Protein AF-A0A381QU07-F1 (afdb_monomer)

Structure (mmCIF, N/CA/C/O backbone):
data_AF-A0A381QU07-F1
#
_entry.id   AF-A0A381QU07-F1
#
loop_
_atom_site.group_PDB
_atom_site.id
_atom_site.type_symbol
_atom_site.label_atom_id
_atom_site.label_alt_id
_atom_site.label_comp_id
_atom_site.label_asym_id
_atom_site.label_entity_id
_atom_site.label_seq_id
_atom_site.pdbx_PDB_ins_code
_atom_site.Cartn_x
_atom_site.Cartn_y
_atom_site.Cartn_z
_atom_site.occupancy
_atom_site.B_iso_or_equiv
_atom_site.auth_seq_id
_atom_site.auth_comp_id
_atom_site.auth_asym_id
_atom_site.auth_atom_id
_atom_site.pdbx_PDB_model_num
ATOM 1 N N . VAL A 1 1 ? -11.068 6.480 6.991 1.00 93.94 1 VAL A N 1
ATOM 2 C CA . VAL A 1 1 ? -12.373 5.859 7.319 1.00 93.94 1 VAL A CA 1
ATOM 3 C C . VAL A 1 1 ? -12.344 5.309 8.744 1.00 93.94 1 VAL A C 1
ATOM 5 O O . VAL A 1 1 ? -11.252 5.086 9.262 1.00 93.94 1 VAL A O 1
ATOM 8 N N . LEU A 1 2 ? -13.502 5.142 9.392 1.00 96.19 2 LEU A N 1
ATOM 9 C CA . LEU A 1 2 ? -13.629 4.463 10.689 1.00 96.19 2 LEU A CA 1
ATOM 10 C C . LEU A 1 2 ? -14.262 3.088 10.448 1.00 96.19 2 LEU A C 1
ATOM 12 O O . LEU A 1 2 ? -15.312 3.022 9.816 1.00 96.19 2 LEU A O 1
ATOM 16 N N . VAL A 1 3 ? -13.623 2.021 10.922 1.00 96.62 3 VAL A N 1
ATOM 17 C CA . VAL A 1 3 ? -14.099 0.639 10.769 1.00 96.62 3 VAL A CA 1
ATOM 18 C C . VAL A 1 3 ? -14.316 0.041 12.151 1.00 96.62 3 VAL A C 1
ATOM 20 O O . VAL A 1 3 ? -13.380 -0.024 12.942 1.00 96.62 3 VAL A O 1
ATOM 23 N N . GLU A 1 4 ? -15.541 -0.382 12.451 1.00 96.75 4 GLU A N 1
ATOM 24 C CA . GLU A 1 4 ? -15.851 -1.073 13.702 1.00 96.75 4 GLU A CA 1
ATOM 25 C C . GLU A 1 4 ? -15.587 -2.576 13.563 1.00 96.75 4 GLU A C 1
ATOM 27 O O . GLU A 1 4 ? -16.100 -3.224 12.650 1.00 96.75 4 GLU A O 1
ATOM 32 N N . VAL A 1 5 ? -14.814 -3.141 14.490 1.00 96.81 5 VAL A N 1
ATOM 33 C CA . VAL A 1 5 ? -14.619 -4.587 14.620 1.00 96.81 5 VAL A CA 1
ATOM 34 C C . VAL A 1 5 ? -14.894 -4.973 16.066 1.00 96.81 5 VAL A C 1
ATOM 36 O O . VAL A 1 5 ? -14.177 -4.554 16.972 1.00 96.81 5 VAL A O 1
ATOM 39 N N . SER A 1 6 ? -15.951 -5.758 16.284 1.00 95.75 6 SER A N 1
ATOM 40 C CA . SER A 1 6 ? -16.344 -6.260 17.610 1.00 95.75 6 SER A CA 1
ATOM 41 C C . SER A 1 6 ? -16.473 -5.159 18.678 1.00 95.75 6 SER A C 1
ATOM 43 O O . SER A 1 6 ? -15.998 -5.323 19.800 1.00 95.75 6 SER A O 1
ATOM 45 N N . GLY A 1 7 ? -17.090 -4.023 18.331 1.00 95.50 7 GLY A N 1
ATOM 46 C CA . GLY A 1 7 ? -17.284 -2.888 19.240 1.00 95.50 7 GLY A CA 1
ATOM 47 C C . GLY A 1 7 ? -16.098 -1.924 19.357 1.00 95.50 7 GLY A C 1
ATOM 48 O O . GLY A 1 7 ? -16.192 -0.943 20.093 1.00 95.50 7 GLY A O 1
ATOM 49 N N . VAL A 1 8 ? -14.990 -2.155 18.640 1.00 97.75 8 VAL A N 1
ATOM 50 C CA . VAL A 1 8 ? -13.820 -1.259 18.622 1.00 97.75 8 VAL A CA 1
ATOM 51 C C . VAL A 1 8 ? -13.719 -0.538 17.279 1.00 97.75 8 VAL A C 1
ATOM 53 O O . VAL A 1 8 ? -13.646 -1.171 16.229 1.00 97.75 8 VAL A O 1
ATOM 56 N N . GLY A 1 9 ? -13.692 0.798 17.308 1.00 97.25 9 GLY A N 1
ATOM 57 C CA . GLY A 1 9 ? -13.556 1.640 16.117 1.00 97.25 9 GLY A CA 1
ATOM 58 C C . GLY A 1 9 ? -12.097 1.908 15.744 1.00 97.25 9 GLY A C 1
ATOM 59 O O . GLY A 1 9 ? -11.405 2.668 16.418 1.00 97.25 9 GLY A O 1
ATOM 60 N N . TYR A 1 10 ? -11.644 1.346 14.628 1.00 97.50 10 TYR A N 1
ATOM 61 C CA . TYR A 1 10 ? -10.307 1.544 14.078 1.00 97.50 10 TYR A CA 1
ATOM 62 C C . TYR A 1 10 ? -10.298 2.667 13.044 1.00 97.50 10 TYR A C 1
ATOM 64 O O . TYR A 1 10 ? -11.044 2.645 12.062 1.00 97.50 10 TYR A O 1
ATOM 72 N N . ARG A 1 11 ? -9.414 3.651 13.228 1.00 97.31 11 ARG A N 1
ATOM 73 C CA . ARG A 1 11 ? -9.163 4.681 12.216 1.00 97.31 11 ARG A CA 1
ATOM 74 C C . ARG A 1 11 ? -8.177 4.142 11.184 1.00 97.31 11 ARG A C 1
ATOM 76 O O . ARG A 1 11 ? -7.001 3.971 11.488 1.00 97.31 11 ARG A O 1
ATOM 83 N N . VAL A 1 12 ? -8.660 3.925 9.965 1.00 97.56 12 VAL A N 1
ATOM 84 C CA . VAL A 1 12 ? -7.861 3.411 8.846 1.00 97.56 12 VAL A CA 1
ATOM 85 C C . VAL A 1 12 ? -7.723 4.491 7.778 1.00 97.56 12 VAL A C 1
ATOM 87 O O . VAL A 1 12 ? -8.714 5.066 7.314 1.00 97.56 12 VAL A O 1
ATOM 90 N N . VAL A 1 13 ? -6.487 4.798 7.401 1.00 97.25 13 VAL A N 1
ATOM 91 C CA . VAL A 1 13 ? -6.161 5.706 6.301 1.00 97.25 13 VAL A CA 1
ATOM 92 C C . VAL A 1 13 ? -6.232 4.917 5.000 1.00 97.25 13 VAL A C 1
ATOM 94 O O . VAL A 1 13 ? -5.661 3.840 4.892 1.00 97.25 13 VAL A O 1
ATOM 97 N N . VAL A 1 14 ? -6.950 5.440 4.015 1.00 94.88 14 VAL A N 1
ATOM 98 C CA . VAL A 1 14 ? -7.155 4.791 2.714 1.00 94.88 14 VAL A CA 1
ATOM 99 C C . VAL A 1 14 ? -7.000 5.831 1.608 1.00 94.88 14 VAL A C 1
ATOM 101 O O . VAL A 1 14 ? -7.111 7.031 1.877 1.00 94.88 14 VAL A O 1
ATOM 104 N N . THR A 1 15 ? -6.762 5.396 0.371 1.00 91.81 15 THR A N 1
ATOM 105 C CA . THR A 1 15 ? -6.798 6.301 -0.787 1.00 91.81 15 THR A CA 1
ATOM 106 C C . THR A 1 15 ? -8.230 6.808 -1.033 1.00 91.81 15 THR A C 1
ATOM 108 O O . THR A 1 15 ? -9.195 6.144 -0.633 1.00 91.81 15 THR A O 1
ATOM 111 N N . PRO A 1 16 ? -8.412 7.959 -1.710 1.00 88.19 16 PRO A N 1
ATOM 112 C CA . PRO A 1 16 ? -9.743 8.435 -2.095 1.00 88.19 16 PRO A CA 1
ATOM 113 C C . PRO A 1 16 ? -10.530 7.397 -2.908 1.00 88.19 16 PRO A C 1
ATOM 115 O O . PRO A 1 16 ? -11.712 7.178 -2.652 1.00 88.19 16 PRO A O 1
ATOM 118 N N . THR A 1 17 ? -9.859 6.696 -3.825 1.00 88.25 17 THR A N 1
ATOM 119 C CA . THR A 1 17 ? -10.448 5.626 -4.642 1.00 88.25 17 THR A CA 1
ATOM 120 C C . THR A 1 17 ? -10.981 4.483 -3.779 1.00 88.25 17 THR A C 1
ATOM 122 O O . THR A 1 17 ? -12.118 4.046 -3.961 1.00 88.25 17 THR A O 1
ATOM 125 N N . THR A 1 18 ? -10.208 4.040 -2.784 1.00 91.12 18 THR A N 1
ATOM 126 C CA . THR A 1 18 ? -10.644 3.014 -1.829 1.00 91.12 18 THR A CA 1
ATOM 127 C C . THR A 1 18 ? -11.811 3.494 -0.970 1.00 91.12 18 THR A C 1
ATOM 129 O O . THR A 1 18 ? -12.747 2.732 -0.740 1.00 91.12 18 THR A O 1
ATOM 132 N N . ALA A 1 19 ? -11.803 4.758 -0.534 1.00 90.88 19 ALA A N 1
ATOM 133 C CA . ALA A 1 19 ? -12.900 5.330 0.246 1.00 90.88 19 ALA A CA 1
ATOM 134 C C . ALA A 1 19 ? -14.238 5.290 -0.508 1.00 90.88 19 ALA A C 1
ATOM 136 O O . ALA A 1 19 ? -15.257 4.968 0.093 1.00 90.88 19 ALA A O 1
ATOM 137 N N . VAL A 1 20 ? -14.230 5.566 -1.816 1.00 90.00 20 VAL A N 1
ATOM 138 C CA . VAL A 1 20 ? -15.435 5.502 -2.663 1.00 90.00 20 VAL A CA 1
ATOM 139 C C . VAL A 1 20 ? -15.888 4.055 -2.893 1.00 90.00 20 VAL A C 1
ATOM 141 O O . VAL A 1 20 ? -17.083 3.776 -2.904 1.00 90.00 20 VAL A O 1
ATOM 144 N N . ARG A 1 21 ? -14.947 3.117 -3.054 1.00 91.00 21 ARG A N 1
ATOM 145 C 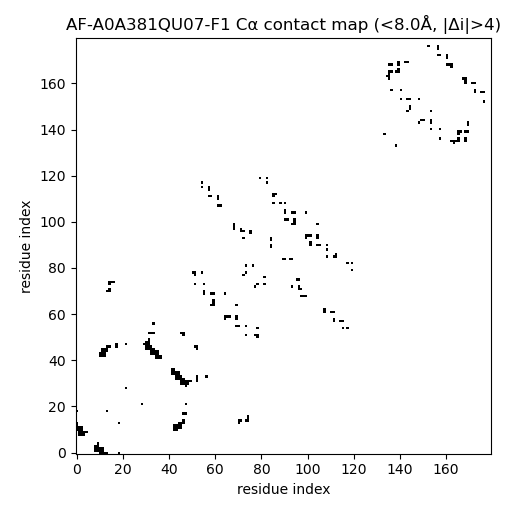CA . ARG A 1 21 ? -15.237 1.694 -3.316 1.00 91.00 21 ARG A CA 1
ATOM 146 C C . ARG A 1 21 ? -15.689 0.901 -2.080 1.00 91.00 21 ARG A C 1
ATOM 148 O O . ARG A 1 21 ? -16.226 -0.189 -2.245 1.00 91.00 21 ARG A O 1
ATOM 155 N N . LEU A 1 22 ? -15.480 1.417 -0.867 1.00 89.31 22 LEU A N 1
ATOM 156 C CA . LEU A 1 22 ? -15.841 0.755 0.398 1.00 89.31 22 LEU A CA 1
ATOM 157 C C . LEU A 1 22 ? -17.359 0.603 0.617 1.00 89.31 22 LEU A C 1
ATOM 159 O O . LEU A 1 22 ? -17.767 -0.205 1.450 1.00 89.31 22 LEU A O 1
ATOM 163 N N . GLY A 1 23 ? -18.178 1.332 -0.145 1.00 85.38 23 GLY A N 1
ATOM 164 C CA . GLY A 1 23 ? -19.636 1.300 -0.046 1.00 85.38 23 GLY A CA 1
ATOM 165 C C . GLY A 1 23 ? -20.195 2.256 1.010 1.00 85.38 23 GLY A C 1
ATOM 166 O O . GLY A 1 23 ? -19.518 3.178 1.468 1.00 85.38 23 GLY A O 1
ATOM 167 N N . ASP A 1 24 ? -21.460 2.041 1.373 1.00 90.44 24 ASP A N 1
ATOM 168 C CA . ASP A 1 24 ? -22.186 2.908 2.300 1.00 90.44 24 ASP A CA 1
ATOM 169 C C . ASP A 1 24 ? -21.781 2.688 3.763 1.00 90.44 24 ASP A C 1
ATOM 171 O O . ASP A 1 24 ? -21.332 1.617 4.183 1.00 90.44 24 ASP A O 1
ATOM 175 N N . THR A 1 25 ? -21.996 3.715 4.585 1.00 92.62 25 THR A N 1
ATOM 176 C CA . THR A 1 25 ? -21.745 3.626 6.030 1.00 92.62 25 THR A CA 1
ATOM 177 C C . THR A 1 25 ? -22.621 2.538 6.659 1.00 92.62 25 THR A C 1
ATOM 179 O O . THR A 1 25 ? -23.835 2.533 6.482 1.00 92.62 25 THR A O 1
ATOM 182 N N . GLY A 1 26 ? -22.001 1.629 7.419 1.00 90.69 26 GLY A N 1
ATOM 183 C CA . GLY A 1 26 ? -22.673 0.490 8.059 1.00 90.69 26 GLY A CA 1
ATOM 184 C C . GLY A 1 26 ? -22.621 -0.814 7.255 1.00 90.69 26 GLY A C 1
ATOM 185 O O . GLY A 1 26 ? -22.982 -1.865 7.785 1.00 90.69 26 GLY A O 1
ATOM 186 N N . ALA A 1 27 ? -22.136 -0.784 6.009 1.00 91.81 27 ALA A N 1
ATOM 187 C CA . ALA A 1 27 ? -21.869 -2.000 5.252 1.00 91.81 27 ALA A CA 1
ATOM 188 C C . ALA A 1 27 ? -20.715 -2.808 5.872 1.00 91.81 27 ALA A C 1
ATOM 190 O O . ALA A 1 27 ? -19.783 -2.262 6.469 1.00 91.81 27 ALA A O 1
ATOM 191 N N . LYS A 1 28 ? -20.761 -4.135 5.702 1.00 92.81 28 LYS A N 1
ATOM 192 C CA . LYS A 1 28 ? -19.631 -5.005 6.049 1.00 92.81 28 LYS A CA 1
ATOM 193 C C . LYS A 1 28 ? -18.511 -4.792 5.040 1.00 92.81 28 LYS A C 1
ATOM 195 O O . LYS A 1 28 ? -18.740 -4.901 3.839 1.00 92.81 28 LYS A O 1
ATOM 200 N N . VAL A 1 29 ? -17.305 -4.558 5.543 1.00 94.94 29 VAL A N 1
ATOM 201 C CA . VAL A 1 29 ? -16.115 -4.319 4.725 1.00 94.94 29 VAL A CA 1
ATOM 202 C C . VAL A 1 29 ? -14.970 -5.216 5.170 1.00 94.94 29 VAL A C 1
ATOM 204 O O . VAL A 1 29 ? -14.881 -5.602 6.336 1.00 94.94 29 VAL A O 1
ATOM 207 N N . PHE A 1 30 ? -14.079 -5.523 4.23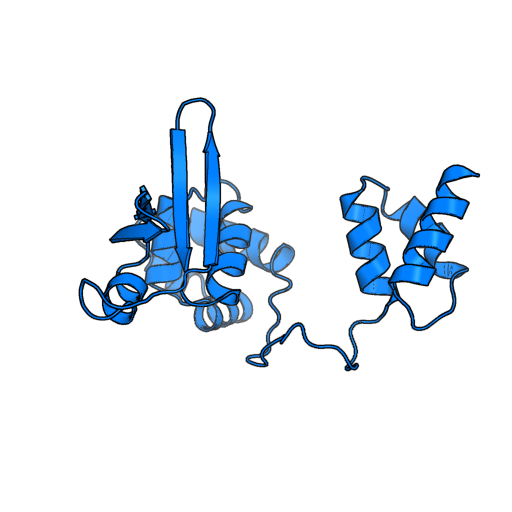6 1.00 94.88 30 PHE A N 1
ATOM 208 C CA . PHE A 1 30 ? -12.809 -6.177 4.509 1.00 94.88 30 PHE A CA 1
ATOM 209 C C . PHE A 1 30 ? -11.695 -5.330 3.899 1.00 94.88 30 PHE A C 1
ATOM 211 O O . PHE A 1 30 ? -11.813 -4.876 2.762 1.00 94.88 30 PHE A O 1
ATOM 218 N N . LEU A 1 31 ? -10.635 -5.093 4.668 1.00 96.56 31 LEU A N 1
ATOM 219 C CA . LEU A 1 31 ? -9.480 -4.317 4.239 1.00 96.56 31 LEU A CA 1
ATOM 220 C C . LEU A 1 31 ? -8.208 -5.110 4.514 1.00 96.56 31 LEU A C 1
ATOM 222 O O . LEU A 1 31 ? -8.002 -5.615 5.617 1.00 96.56 31 LEU A O 1
ATOM 226 N N . HIS A 1 32 ? -7.321 -5.152 3.528 1.00 97.19 32 HIS A N 1
ATOM 227 C CA . HIS A 1 32 ? -5.934 -5.528 3.741 1.00 97.19 32 HIS A CA 1
ATOM 228 C C . HIS A 1 32 ? -5.218 -4.357 4.407 1.00 97.19 32 HIS A C 1
ATOM 230 O O . HIS A 1 32 ? -5.211 -3.251 3.870 1.00 97.19 32 HIS A O 1
ATOM 236 N N . VAL A 1 33 ? -4.625 -4.586 5.578 1.00 97.38 33 VAL A N 1
ATOM 237 C CA . VAL A 1 33 ? -4.037 -3.515 6.388 1.00 97.38 33 VAL A CA 1
ATOM 238 C C . VAL A 1 33 ? -2.520 -3.635 6.441 1.00 97.38 33 VAL A C 1
ATOM 240 O O . VAL A 1 33 ? -1.990 -4.706 6.725 1.00 97.38 33 VAL A O 1
ATOM 243 N N . HIS A 1 34 ? -1.833 -2.520 6.202 1.00 97.12 34 HIS A N 1
ATOM 244 C CA . HIS A 1 34 ? -0.452 -2.312 6.620 1.00 97.12 34 HIS A CA 1
ATOM 245 C C . HIS A 1 34 ? -0.447 -1.514 7.932 1.00 97.12 34 HIS A C 1
ATOM 247 O O . HIS A 1 34 ? -0.939 -0.381 7.983 1.00 97.12 34 HIS A O 1
ATOM 253 N N . HIS A 1 35 ? 0.077 -2.110 9.005 1.00 97.25 35 HIS A N 1
ATOM 254 C CA . HIS A 1 35 ? 0.172 -1.471 10.320 1.00 97.25 35 HIS A CA 1
ATOM 255 C C . HIS A 1 35 ? 1.527 -0.787 10.460 1.00 97.25 35 HIS A C 1
ATOM 257 O O . HIS A 1 35 ? 2.552 -1.429 10.668 1.00 97.25 35 HIS A O 1
ATOM 263 N N . HIS A 1 36 ? 1.517 0.536 10.349 1.00 96.19 36 HIS A N 1
ATOM 264 C CA . HIS A 1 36 ? 2.718 1.352 10.411 1.00 96.19 36 HIS A CA 1
ATOM 265 C C . HIS A 1 36 ? 2.964 1.826 11.842 1.00 96.19 36 HIS A C 1
ATOM 267 O O . HIS A 1 36 ? 2.197 2.636 12.372 1.00 96.19 36 HIS A O 1
ATOM 273 N N . ILE A 1 37 ? 4.026 1.321 12.466 1.00 94.69 37 ILE A N 1
ATOM 274 C CA . ILE A 1 37 ? 4.380 1.605 13.861 1.00 94.69 37 ILE A CA 1
ATOM 275 C C . ILE A 1 37 ? 5.643 2.469 13.899 1.00 94.69 37 ILE A C 1
ATOM 277 O O . ILE A 1 37 ? 6.669 2.130 13.312 1.00 94.69 37 ILE A O 1
ATOM 281 N N . ARG A 1 38 ? 5.565 3.596 14.607 1.00 91.44 38 ARG A N 1
ATOM 282 C CA . ARG A 1 38 ? 6.686 4.477 14.965 1.00 91.44 38 ARG A CA 1
ATOM 283 C C . ARG A 1 38 ? 6.728 4.627 16.485 1.00 91.44 38 ARG A C 1
ATOM 285 O O . ARG A 1 38 ? 5.771 4.268 17.161 1.00 91.44 38 ARG A O 1
ATOM 292 N N . GLU A 1 39 ? 7.800 5.202 17.027 1.00 92.81 39 GLU A N 1
ATOM 293 C CA . GLU A 1 39 ? 7.947 5.377 18.485 1.00 92.81 39 GLU A CA 1
ATOM 294 C C . GLU A 1 39 ? 6.755 6.087 19.146 1.00 92.81 39 GLU A C 1
ATOM 296 O O . GLU A 1 39 ? 6.332 5.695 20.228 1.00 92.81 39 GLU A O 1
ATOM 301 N N . ALA A 1 40 ? 6.204 7.116 18.494 1.00 92.88 40 ALA A N 1
ATOM 302 C CA . ALA A 1 40 ? 5.154 7.962 19.062 1.00 92.88 40 ALA A CA 1
ATOM 303 C C . ALA A 1 40 ? 3.770 7.782 18.413 1.00 92.88 40 ALA A C 1
ATOM 305 O O . ALA A 1 40 ? 2.826 8.454 18.823 1.00 92.88 40 ALA A O 1
ATOM 306 N N . ASP A 1 41 ? 3.637 6.939 17.382 1.00 93.75 41 ASP A N 1
ATOM 307 C CA . ASP A 1 41 ? 2.389 6.841 16.618 1.00 93.75 41 ASP A CA 1
ATOM 308 C C . ASP A 1 41 ? 2.194 5.461 15.979 1.00 93.75 41 ASP A C 1
ATOM 310 O O . ASP A 1 41 ? 3.147 4.789 15.579 1.00 93.75 41 ASP A O 1
ATOM 314 N N . GLN A 1 42 ? 0.933 5.063 15.851 1.00 95.69 42 GLN A N 1
ATOM 315 C CA . GLN A 1 42 ? 0.506 3.853 15.167 1.00 95.69 42 GLN A CA 1
ATOM 316 C C . GLN A 1 42 ? -0.599 4.211 14.183 1.00 95.69 42 GLN A C 1
ATOM 318 O O . GLN A 1 42 ? -1.666 4.692 14.566 1.00 95.69 42 GLN A O 1
ATOM 323 N N . THR A 1 43 ? -0.359 3.949 12.903 1.00 97.12 43 THR A N 1
ATOM 324 C CA . THR A 1 43 ? -1.318 4.248 11.841 1.00 97.12 43 THR A CA 1
ATOM 325 C C . THR A 1 43 ? -1.635 2.990 11.046 1.00 97.12 43 THR A C 1
ATOM 327 O O . THR A 1 43 ? -0.740 2.246 10.651 1.00 97.12 43 THR A O 1
ATOM 330 N N . LEU A 1 44 ? -2.922 2.759 10.790 1.00 97.94 44 LEU A N 1
ATOM 331 C CA . LEU A 1 44 ? -3.387 1.688 9.914 1.00 97.94 44 LEU A CA 1
ATOM 332 C C . LEU A 1 44 ? -3.624 2.250 8.516 1.00 97.94 44 LEU A C 1
ATOM 334 O O . LEU A 1 44 ? -4.392 3.200 8.355 1.00 97.94 44 LEU A O 1
ATOM 338 N N . TYR A 1 45 ? -2.999 1.640 7.516 1.00 97.81 45 TYR A N 1
ATOM 339 C CA . TYR A 1 45 ? -3.230 1.923 6.103 1.00 97.81 45 TYR A CA 1
ATOM 340 C C . TYR A 1 45 ? -4.008 0.769 5.483 1.00 97.81 45 TYR A C 1
ATOM 342 O O . TYR A 1 45 ? -3.587 -0.377 5.601 1.00 97.81 45 TYR A O 1
ATOM 350 N N . GLY A 1 46 ? -5.155 1.056 4.874 1.00 96.75 46 GLY A N 1
ATOM 351 C CA . GLY A 1 46 ? -6.087 0.052 4.368 1.00 96.75 46 GLY A CA 1
ATOM 352 C C . GLY A 1 46 ? -6.192 0.041 2.848 1.00 96.75 46 GLY A C 1
ATOM 353 O O . GLY A 1 46 ? -6.214 1.092 2.206 1.00 96.75 46 GLY A O 1
ATOM 354 N N . PHE A 1 47 ? -6.331 -1.160 2.301 1.00 95.75 47 PHE A N 1
ATOM 355 C CA . PHE A 1 47 ? -6.423 -1.439 0.871 1.00 95.75 47 PHE A CA 1
ATOM 356 C C . PHE A 1 47 ? -7.524 -2.467 0.602 1.00 95.75 47 PHE A C 1
ATOM 358 O O . PHE A 1 47 ? -7.805 -3.303 1.463 1.00 95.75 47 PHE A O 1
ATOM 365 N N . LEU A 1 48 ? -8.153 -2.414 -0.573 1.00 93.44 48 LEU A N 1
ATOM 366 C CA . LEU A 1 48 ? -9.202 -3.379 -0.935 1.00 93.44 48 LEU A CA 1
ATOM 367 C C . LEU A 1 48 ? -8.605 -4.674 -1.456 1.00 93.44 48 LEU A C 1
ATOM 369 O O . LEU A 1 48 ? -9.183 -5.739 -1.272 1.00 93.44 48 LEU A O 1
ATOM 373 N N . GLU A 1 49 ? -7.434 -4.579 -2.076 1.00 91.12 49 GLU A N 1
ATOM 374 C CA . GLU A 1 49 ? -6.771 -5.704 -2.713 1.00 91.12 49 GLU A CA 1
ATOM 375 C C . GLU A 1 49 ? -5.384 -5.924 -2.103 1.00 91.12 49 GLU A C 1
ATOM 377 O O . GLU A 1 49 ? -4.673 -4.992 -1.719 1.00 91.12 49 GLU A O 1
ATOM 382 N N . ARG A 1 50 ? -4.960 -7.189 -2.024 1.00 90.62 50 ARG A N 1
ATOM 383 C CA . ARG A 1 50 ? -3.635 -7.543 -1.497 1.00 90.62 50 ARG A CA 1
ATOM 384 C C . ARG A 1 50 ? -2.505 -6.903 -2.311 1.00 90.62 50 ARG A C 1
ATOM 386 O O . ARG A 1 50 ? -1.517 -6.480 -1.718 1.00 90.62 50 ARG A O 1
ATOM 393 N N . GLY A 1 51 ? -2.668 -6.813 -3.633 1.00 88.81 51 GLY A N 1
ATOM 394 C CA . GLY A 1 51 ? -1.685 -6.204 -4.535 1.00 88.81 51 GLY A CA 1
ATOM 395 C C . GLY A 1 51 ? -1.443 -4.722 -4.244 1.00 88.81 51 GLY A C 1
ATOM 396 O O . GLY A 1 51 ? -0.301 -4.275 -4.273 1.00 88.81 51 GLY A O 1
ATOM 397 N N . GLU A 1 52 ? -2.487 -3.979 -3.866 1.00 91.88 52 GLU A N 1
ATOM 398 C CA . GLU A 1 52 ? -2.360 -2.582 -3.433 1.00 91.88 52 GLU A CA 1
ATOM 399 C C . GLU A 1 52 ? -1.520 -2.467 -2.154 1.00 91.88 52 GLU A C 1
ATOM 401 O O . GLU A 1 52 ? -0.603 -1.648 -2.096 1.00 91.88 52 GLU A O 1
ATOM 406 N N . ARG A 1 53 ? -1.769 -3.330 -1.156 1.00 94.50 53 ARG A N 1
ATOM 407 C CA . ARG A 1 53 ? -0.975 -3.361 0.085 1.00 94.50 53 ARG A CA 1
ATOM 408 C C . ARG A 1 53 ? 0.491 -3.701 -0.188 1.00 94.50 53 ARG A C 1
ATOM 410 O O . ARG A 1 53 ? 1.375 -3.032 0.336 1.00 94.50 53 ARG A O 1
ATOM 417 N N . SER A 1 54 ? 0.753 -4.720 -1.003 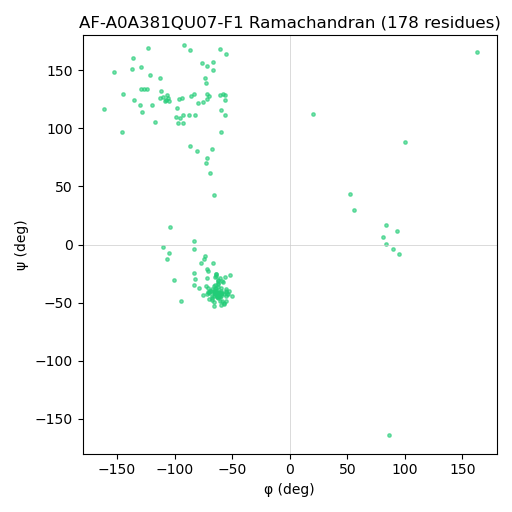1.00 91.38 54 SER A N 1
ATOM 418 C CA . SER A 1 54 ? 2.122 -5.116 -1.354 1.00 91.38 54 SER A CA 1
ATOM 419 C C . SER A 1 54 ? 2.856 -4.016 -2.120 1.00 91.38 54 SER A C 1
ATOM 421 O O . SER A 1 54 ? 4.018 -3.738 -1.840 1.00 91.38 54 SER A O 1
ATOM 423 N N . CYS A 1 55 ? 2.171 -3.335 -3.039 1.00 91.12 55 CYS A N 1
ATOM 424 C CA . CYS A 1 55 ? 2.736 -2.201 -3.761 1.00 91.12 55 CYS A CA 1
ATOM 425 C C . CYS A 1 55 ? 3.045 -1.021 -2.823 1.00 91.12 55 CYS A C 1
ATOM 427 O O . CYS A 1 55 ? 4.106 -0.409 -2.927 1.00 91.12 55 CYS A O 1
ATOM 429 N N . PHE A 1 56 ? 2.169 -0.743 -1.853 1.00 94.06 56 PHE A N 1
ATOM 430 C CA . PHE A 1 56 ? 2.420 0.257 -0.814 1.00 94.06 56 PHE A CA 1
ATOM 431 C C . PHE A 1 56 ? 3.665 -0.066 0.023 1.00 94.06 56 PHE A C 1
ATOM 433 O O . PHE A 1 56 ? 4.484 0.813 0.274 1.00 94.06 56 PHE A O 1
ATOM 440 N N . GLU A 1 57 ? 3.832 -1.324 0.431 1.00 92.81 57 GLU A N 1
ATOM 441 C CA . GLU A 1 57 ? 5.004 -1.788 1.185 1.00 92.81 57 GLU A CA 1
ATOM 442 C C . GLU A 1 57 ? 6.295 -1.658 0.368 1.00 92.81 57 GLU A C 1
ATOM 444 O O . GLU A 1 57 ? 7.301 -1.164 0.879 1.00 92.81 57 GLU A O 1
ATOM 449 N N . ALA A 1 58 ? 6.248 -2.003 -0.921 1.00 90.25 58 ALA A N 1
ATOM 450 C CA . ALA A 1 58 ? 7.375 -1.811 -1.825 1.00 90.25 58 ALA A CA 1
ATOM 451 C C . ALA A 1 58 ? 7.727 -0.321 -1.985 1.00 90.25 58 ALA A C 1
ATOM 453 O O . ALA A 1 58 ? 8.898 0.049 -1.909 1.00 90.25 58 ALA A O 1
ATOM 454 N N . LEU A 1 59 ? 6.724 0.554 -2.112 1.00 92.19 59 LEU A N 1
ATOM 455 C CA . LEU A 1 59 ? 6.920 2.006 -2.135 1.00 92.19 59 LEU A CA 1
ATOM 456 C C . LEU A 1 59 ? 7.576 2.519 -0.851 1.00 92.19 59 LEU A C 1
ATOM 458 O O . LEU A 1 59 ? 8.489 3.331 -0.933 1.00 92.19 59 LEU A O 1
ATOM 462 N N . LEU A 1 60 ? 7.163 2.038 0.324 1.00 92.62 60 LEU A N 1
ATOM 463 C CA . LEU A 1 60 ? 7.768 2.424 1.604 1.00 92.62 60 LEU A CA 1
ATOM 464 C C . LEU A 1 60 ? 9.233 1.994 1.748 1.00 92.62 60 LEU A C 1
ATOM 466 O O . LEU A 1 60 ? 9.971 2.618 2.510 1.00 92.62 60 LEU A O 1
ATOM 470 N N . SER A 1 61 ? 9.655 0.941 1.040 1.00 89.00 61 SER A N 1
ATOM 471 C CA . SER A 1 61 ? 11.058 0.508 1.030 1.00 89.00 61 SER A CA 1
ATOM 472 C C . SER A 1 61 ? 11.974 1.479 0.273 1.00 89.00 61 SER A C 1
ATOM 474 O O . SER A 1 61 ? 13.174 1.531 0.545 1.00 89.00 61 SER A O 1
ATOM 476 N N . ALA A 1 62 ? 11.414 2.280 -0.643 1.00 89.25 62 ALA A N 1
ATOM 477 C CA . ALA A 1 62 ? 12.170 3.259 -1.408 1.00 89.25 62 ALA A CA 1
ATOM 478 C C . ALA A 1 62 ? 12.571 4.455 -0.538 1.00 89.25 62 ALA A C 1
ATOM 480 O O . ALA A 1 62 ? 11.816 4.999 0.275 1.00 89.25 62 ALA A O 1
ATOM 481 N N . HIS A 1 63 ? 13.796 4.917 -0.728 1.00 85.19 63 HIS A N 1
ATOM 482 C CA . HIS A 1 63 ? 14.368 5.943 0.113 1.00 85.19 63 HIS A CA 1
ATOM 483 C C . HIS A 1 63 ? 13.696 7.297 -0.127 1.00 85.19 63 HIS A C 1
ATOM 485 O O . HIS A 1 63 ? 13.712 7.865 -1.221 1.00 85.19 63 HIS A O 1
ATOM 491 N N . GLY A 1 64 ? 13.241 7.915 0.963 1.00 85.94 64 GLY A N 1
ATOM 492 C CA . GLY A 1 64 ? 12.568 9.214 0.920 1.00 85.94 64 GLY A CA 1
ATOM 493 C C . GLY A 1 64 ? 11.096 9.111 0.528 1.00 85.94 64 GLY A C 1
ATOM 494 O O . GLY A 1 64 ? 10.436 10.141 0.395 1.00 85.94 64 GLY A O 1
ATOM 495 N N . VAL A 1 65 ? 10.568 7.891 0.397 1.00 91.38 65 VAL A N 1
ATOM 496 C CA . VAL A 1 65 ? 9.141 7.641 0.233 1.00 91.38 65 VAL A CA 1
ATOM 497 C C . VAL A 1 65 ? 8.534 7.340 1.599 1.00 91.38 65 VAL A C 1
ATOM 499 O O . VAL A 1 65 ? 8.774 6.310 2.217 1.00 91.38 65 VAL A O 1
ATOM 502 N N . GLY A 1 66 ? 7.751 8.291 2.105 1.00 92.56 66 GLY A N 1
ATOM 503 C CA . GLY A 1 66 ? 6.952 8.098 3.312 1.00 92.56 66 GLY A CA 1
ATOM 504 C C . GLY A 1 66 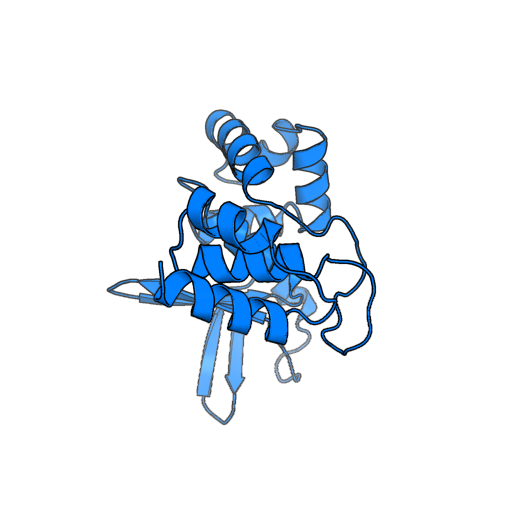? 5.535 7.603 2.999 1.00 92.56 66 GLY A C 1
ATOM 505 O O . GLY A 1 66 ? 5.102 7.674 1.848 1.00 92.56 66 GLY A O 1
ATOM 506 N N . PRO A 1 67 ? 4.749 7.224 4.024 1.00 94.62 67 PRO A N 1
ATOM 507 C CA . PRO A 1 67 ? 3.379 6.734 3.843 1.00 94.62 67 PRO A CA 1
ATOM 508 C C . PRO A 1 67 ? 2.453 7.677 3.068 1.00 94.62 67 PRO A C 1
ATOM 510 O O . PRO A 1 67 ? 1.660 7.233 2.246 1.00 94.62 67 PRO A O 1
ATOM 513 N N . SER A 1 68 ? 2.577 8.989 3.291 1.00 92.75 68 SER A N 1
ATOM 514 C CA . SER A 1 68 ? 1.787 9.992 2.563 1.00 92.75 68 SER A CA 1
ATOM 515 C C . SER A 1 68 ? 2.100 9.984 1.064 1.00 92.75 68 SER A C 1
ATOM 517 O O . SER A 1 68 ? 1.191 9.981 0.238 1.00 92.75 68 SER A O 1
ATOM 519 N N . LEU A 1 69 ? 3.389 9.912 0.711 1.00 93.38 69 LEU A N 1
ATOM 520 C CA . LEU A 1 69 ? 3.819 9.881 -0.684 1.00 93.38 69 LEU A CA 1
ATOM 521 C C . LEU A 1 69 ? 3.446 8.553 -1.348 1.00 93.38 69 LEU A C 1
ATOM 523 O O . LEU A 1 69 ? 2.953 8.561 -2.466 1.00 93.38 69 LEU A O 1
ATOM 527 N N . ALA A 1 70 ? 3.610 7.428 -0.649 1.00 93.94 70 ALA A N 1
ATOM 528 C CA . ALA A 1 70 ? 3.212 6.117 -1.155 1.00 93.94 70 ALA A CA 1
ATOM 529 C C . ALA A 1 70 ? 1.698 6.039 -1.439 1.00 93.94 70 ALA A C 1
ATOM 531 O O . ALA A 1 70 ? 1.297 5.544 -2.490 1.00 93.94 70 ALA A O 1
ATOM 532 N N . LEU A 1 71 ? 0.852 6.599 -0.562 1.00 93.62 71 LEU A N 1
ATOM 533 C CA . LEU A 1 71 ? -0.586 6.728 -0.830 1.00 93.62 71 LEU A CA 1
ATOM 534 C C . LEU A 1 71 ? -0.883 7.657 -2.011 1.00 93.62 71 LEU A C 1
ATOM 536 O O . LEU A 1 71 ? -1.803 7.377 -2.773 1.00 93.62 71 LEU A O 1
ATOM 540 N N . ALA A 1 72 ? -0.138 8.757 -2.160 1.00 92.06 72 ALA A N 1
ATOM 541 C CA . ALA A 1 72 ? -0.304 9.666 -3.290 1.00 92.06 72 ALA A CA 1
ATOM 542 C C . ALA A 1 72 ? 0.052 8.976 -4.615 1.00 92.06 72 ALA A C 1
ATOM 544 O O . ALA A 1 72 ? -0.704 9.097 -5.574 1.00 92.06 72 ALA A O 1
ATOM 545 N N . VAL A 1 73 ? 1.146 8.205 -4.647 1.00 92.31 73 VAL A N 1
ATOM 546 C CA . VAL A 1 73 ? 1.533 7.400 -5.813 1.00 92.31 73 VAL A CA 1
ATOM 547 C C . VAL A 1 73 ? 0.432 6.399 -6.146 1.00 92.31 73 VAL A C 1
ATOM 549 O O . VAL A 1 73 ? -0.051 6.422 -7.269 1.00 92.31 73 VAL A O 1
ATOM 552 N N . LEU A 1 74 ? -0.034 5.600 -5.179 1.00 91.19 74 LEU A N 1
ATOM 553 C CA . LEU A 1 74 ? -1.115 4.627 -5.403 1.00 91.19 74 LEU A CA 1
ATOM 554 C C . LEU A 1 74 ? -2.463 5.259 -5.765 1.00 91.19 74 LEU A C 1
ATOM 556 O O . LEU A 1 74 ? -3.293 4.627 -6.412 1.00 91.19 74 LEU A O 1
ATOM 560 N N . GLY A 1 75 ? -2.706 6.492 -5.320 1.00 88.25 75 GLY A N 1
ATOM 561 C CA . GLY A 1 75 ? -3.906 7.245 -5.664 1.00 88.25 75 GLY A CA 1
ATOM 562 C C . GLY A 1 75 ? -3.921 7.725 -7.116 1.00 88.25 75 GLY A C 1
ATOM 563 O O . GLY A 1 75 ? -5.005 7.879 -7.673 1.00 88.25 75 GLY A O 1
ATOM 564 N N . VAL A 1 76 ? -2.746 7.958 -7.712 1.00 89.56 76 VAL A N 1
ATOM 565 C CA . VAL A 1 76 ? -2.593 8.388 -9.113 1.00 89.56 76 VAL A CA 1
ATOM 566 C C . VAL A 1 76 ? -2.362 7.191 -10.033 1.00 89.56 76 VAL A C 1
ATOM 568 O O . VAL A 1 76 ? -3.049 7.068 -11.038 1.00 89.56 76 VAL A O 1
ATOM 571 N N . HIS A 1 77 ? -1.439 6.302 -9.667 1.00 89.75 77 HIS A N 1
ATOM 572 C CA . HIS A 1 77 ? -1.093 5.092 -10.402 1.00 89.75 77 HIS A CA 1
ATOM 573 C C . HIS A 1 77 ? -1.414 3.875 -9.537 1.00 89.75 77 HIS A C 1
ATOM 575 O O . HIS A 1 77 ? -0.691 3.557 -8.590 1.00 89.75 77 HIS A O 1
ATOM 581 N N . GLY A 1 78 ? -2.494 3.167 -9.871 1.00 87.06 78 GLY A N 1
ATOM 582 C CA . GLY A 1 78 ? -2.787 1.880 -9.239 1.00 87.06 78 GLY A CA 1
ATOM 583 C C . GLY A 1 78 ? -1.659 0.860 -9.484 1.00 87.06 78 GLY A C 1
ATOM 584 O O . GLY A 1 78 ? -0.813 1.079 -10.351 1.00 87.06 78 GLY A O 1
ATOM 585 N N . PRO A 1 79 ? -1.643 -0.295 -8.792 1.00 88.19 79 PRO A N 1
ATOM 586 C CA . PRO A 1 79 ? -0.521 -1.242 -8.851 1.00 88.19 79 PRO A CA 1
ATOM 587 C C . PRO A 1 79 ? -0.129 -1.671 -10.272 1.00 88.19 79 PRO A C 1
ATOM 589 O O . PRO A 1 79 ? 1.051 -1.707 -10.610 1.00 88.19 79 PRO A O 1
ATOM 592 N N . VAL A 1 80 ? -1.124 -1.946 -11.123 1.00 87.50 80 VAL A N 1
ATOM 593 C CA . VAL A 1 80 ? -0.917 -2.360 -12.523 1.00 87.50 80 VAL A CA 1
ATOM 594 C C . VAL A 1 80 ? -0.351 -1.223 -13.373 1.00 87.50 80 VAL A C 1
ATOM 596 O O . VAL A 1 80 ? 0.504 -1.445 -14.226 1.00 87.50 80 VAL A O 1
ATOM 599 N N . GLU A 1 81 ? -0.829 -0.000 -13.160 1.00 88.75 81 GLU A N 1
ATOM 600 C CA . GLU A 1 81 ? -0.355 1.167 -13.900 1.00 88.75 81 GLU A CA 1
ATOM 601 C C . GLU A 1 81 ? 1.059 1.547 -13.469 1.00 88.75 81 GLU A C 1
ATOM 603 O O . GLU A 1 81 ? 1.908 1.776 -14.324 1.00 88.75 81 GLU A O 1
ATOM 608 N N . LEU A 1 82 ? 1.344 1.517 -12.165 1.00 90.38 82 LEU A N 1
ATOM 609 C CA . LEU A 1 82 ? 2.686 1.749 -11.649 1.00 90.38 82 LEU A CA 1
ATOM 610 C C . LEU A 1 82 ? 3.675 0.726 -12.218 1.00 90.38 82 LEU A C 1
ATOM 612 O O . LEU A 1 82 ? 4.764 1.107 -12.631 1.00 90.38 82 LEU A O 1
ATOM 616 N N . ALA A 1 83 ? 3.286 -0.549 -12.312 1.00 87.56 83 ALA A N 1
ATOM 617 C CA . ALA A 1 83 ? 4.102 -1.583 -12.947 1.00 87.56 83 ALA A CA 1
ATOM 618 C C . ALA A 1 83 ? 4.482 -1.220 -14.393 1.00 87.56 83 ALA A C 1
ATOM 620 O O . ALA A 1 83 ? 5.639 -1.367 -14.781 1.00 87.56 83 ALA A O 1
ATOM 621 N N . ARG A 1 84 ? 3.521 -0.711 -15.176 1.00 89.06 84 ARG A N 1
ATOM 622 C CA . ARG A 1 84 ? 3.750 -0.266 -16.561 1.00 89.06 84 ARG A CA 1
ATOM 623 C C . ARG A 1 84 ? 4.642 0.965 -16.626 1.00 89.06 84 ARG A C 1
ATOM 625 O O . ARG A 1 84 ? 5.621 0.955 -17.354 1.00 89.06 84 ARG A O 1
ATOM 632 N N . VAL A 1 85 ? 4.353 1.981 -15.814 1.00 89.81 85 VAL A N 1
ATOM 633 C CA . VAL A 1 85 ? 5.159 3.207 -15.712 1.00 89.81 85 VAL A CA 1
ATOM 634 C C . VAL A 1 85 ? 6.615 2.882 -15.378 1.00 89.81 85 VAL A C 1
ATOM 636 O O . VAL A 1 85 ? 7.533 3.464 -15.955 1.00 89.81 85 VAL A O 1
ATOM 639 N N . LEU A 1 86 ? 6.837 1.925 -14.473 1.00 89.00 86 LEU A N 1
ATOM 640 C CA . LEU A 1 86 ? 8.171 1.423 -14.176 1.00 89.00 86 LEU A CA 1
ATOM 641 C C . LEU A 1 86 ? 8.758 0.704 -15.394 1.00 89.00 86 LEU A C 1
ATOM 643 O O . LEU A 1 86 ? 9.851 1.064 -15.814 1.00 89.00 86 LEU A O 1
ATOM 647 N N . ALA A 1 87 ? 8.057 -0.267 -15.985 1.00 88.00 87 ALA A N 1
ATOM 648 C CA . ALA A 1 87 ? 8.546 -1.023 -17.142 1.00 88.00 87 ALA A CA 1
ATOM 649 C C . ALA A 1 87 ? 8.969 -0.121 -18.317 1.00 88.00 87 ALA A C 1
ATOM 651 O O . ALA A 1 87 ? 10.047 -0.329 -18.873 1.00 88.00 87 ALA A O 1
ATOM 652 N N . ASP A 1 88 ? 8.181 0.914 -18.609 1.00 90.75 88 ASP A N 1
ATOM 653 C CA . ASP A 1 88 ? 8.377 1.845 -19.726 1.00 90.75 88 ASP A CA 1
ATOM 654 C C . ASP A 1 88 ? 9.375 2.981 -19.426 1.00 90.75 88 ASP A C 1
ATOM 656 O O . ASP A 1 88 ? 9.585 3.862 -20.259 1.00 90.75 88 ASP A O 1
ATOM 660 N N . ASP A 1 89 ? 9.998 2.985 -18.242 1.00 91.75 89 ASP A N 1
ATOM 661 C CA . ASP A 1 89 ? 10.892 4.057 -17.785 1.00 91.75 89 ASP A CA 1
ATOM 662 C C . ASP A 1 89 ? 10.228 5.459 -17.798 1.00 91.75 89 ASP A C 1
ATOM 664 O O . ASP A 1 89 ? 10.895 6.488 -17.964 1.00 91.75 89 ASP A O 1
ATOM 668 N N . ASP A 1 90 ? 8.904 5.527 -17.598 1.00 91.62 90 ASP A N 1
ATOM 669 C CA . ASP A 1 90 ? 8.126 6.763 -17.735 1.00 91.62 90 ASP A CA 1
ATOM 670 C C . ASP A 1 90 ? 8.234 7.660 -16.488 1.00 91.62 90 ASP A C 1
ATOM 672 O O . ASP A 1 90 ? 7.368 7.749 -15.613 1.00 91.62 90 ASP A O 1
ATOM 676 N N . VAL A 1 91 ? 9.340 8.397 -16.424 1.00 92.75 91 VAL A N 1
ATOM 677 C CA . VAL A 1 91 ? 9.594 9.408 -15.389 1.00 92.75 91 VAL A CA 1
ATOM 678 C C . VAL A 1 91 ? 8.546 10.528 -15.410 1.00 92.75 91 VAL A C 1
ATOM 680 O O . VAL A 1 91 ? 8.300 11.144 -14.369 1.00 92.75 91 VAL A O 1
ATOM 683 N N . ALA A 1 92 ? 7.945 10.833 -16.565 1.00 92.44 92 ALA A N 1
ATOM 684 C CA . ALA A 1 92 ? 6.985 11.925 -16.684 1.00 92.44 92 ALA A CA 1
ATOM 685 C C . ALA A 1 92 ? 5.669 11.579 -15.980 1.00 92.44 92 ALA A C 1
ATOM 687 O O . ALA A 1 92 ? 5.153 12.423 -15.246 1.00 92.44 92 ALA A O 1
ATOM 688 N N . ALA A 1 93 ? 5.196 10.337 -16.121 1.00 92.19 93 ALA A N 1
ATOM 689 C CA . ALA A 1 93 ? 4.042 9.825 -15.390 1.00 92.19 93 ALA A CA 1
ATOM 690 C C . ALA A 1 93 ? 4.243 9.938 -13.870 1.00 92.19 93 ALA A C 1
ATOM 692 O O . ALA A 1 93 ? 3.438 10.571 -13.193 1.00 92.19 93 ALA A O 1
ATOM 693 N N . LEU A 1 94 ? 5.381 9.468 -13.342 1.00 92.06 94 LEU A N 1
ATOM 694 C CA . LEU A 1 94 ? 5.688 9.572 -11.906 1.00 92.06 94 LEU A CA 1
ATOM 695 C C . LEU A 1 94 ? 5.708 11.019 -11.386 1.00 92.06 94 LEU A C 1
ATOM 697 O O . LEU A 1 94 ? 5.378 11.259 -10.226 1.00 92.06 94 LEU A O 1
ATOM 701 N N . CYS A 1 95 ? 6.085 11.992 -12.221 1.00 93.44 95 CYS A N 1
ATOM 702 C CA .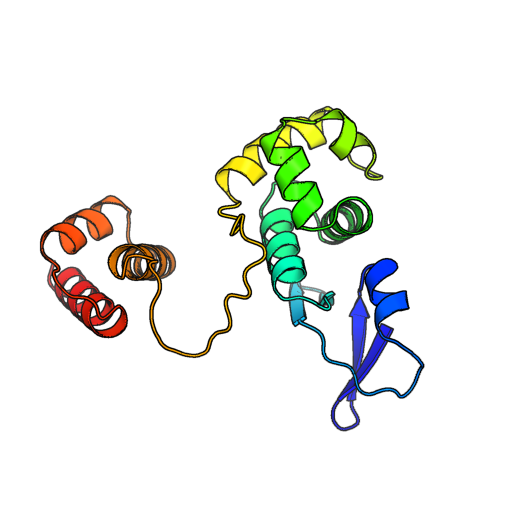 CYS A 1 95 ? 6.093 13.408 -11.845 1.00 93.44 95 CYS A CA 1
ATOM 703 C C . CYS A 1 95 ? 4.690 14.034 -11.755 1.00 93.44 95 CYS A C 1
ATOM 705 O O . CYS A 1 95 ? 4.569 15.161 -11.276 1.00 93.44 95 CYS A O 1
ATOM 707 N N . LEU A 1 96 ? 3.633 13.344 -12.203 1.00 92.19 96 LEU A N 1
ATOM 708 C CA . LEU A 1 96 ? 2.249 13.791 -12.010 1.00 92.19 96 LEU A CA 1
ATOM 709 C C . LEU A 1 96 ? 1.805 13.653 -10.549 1.00 92.19 96 LEU A C 1
ATOM 711 O O . LEU A 1 96 ? 0.866 14.325 -10.119 1.00 92.19 96 LEU A O 1
ATOM 715 N N . VAL A 1 97 ? 2.483 12.803 -9.775 1.00 91.56 97 VAL A N 1
ATOM 716 C CA . VAL A 1 97 ? 2.175 12.587 -8.364 1.00 91.56 97 VAL A CA 1
ATOM 717 C C . VAL A 1 97 ? 2.588 13.816 -7.540 1.00 91.56 97 VAL A C 1
ATOM 719 O O . VAL A 1 97 ? 3.761 14.208 -7.552 1.00 91.56 97 VAL A O 1
ATOM 722 N N . PRO A 1 98 ? 1.674 14.418 -6.753 1.00 86.88 98 PRO A N 1
ATOM 723 C CA . PRO A 1 98 ? 2.007 15.546 -5.891 1.00 86.88 98 PRO A CA 1
ATOM 724 C C . PRO A 1 98 ? 3.153 15.216 -4.924 1.00 86.88 98 PRO A C 1
ATOM 726 O O . PRO A 1 98 ? 3.082 14.261 -4.154 1.00 86.88 98 PRO A O 1
ATOM 729 N N . GLY A 1 99 ? 4.214 16.027 -4.949 1.00 87.38 99 GLY A N 1
ATOM 730 C CA . GLY A 1 99 ? 5.408 15.821 -4.120 1.00 87.38 99 GLY A CA 1
ATOM 731 C C . GLY A 1 99 ? 6.497 14.954 -4.763 1.00 87.38 99 GLY A C 1
ATOM 732 O O . GLY A 1 99 ? 7.588 14.850 -4.200 1.00 87.38 99 GLY A O 1
ATOM 733 N N . VAL A 1 100 ? 6.263 14.397 -5.956 1.00 90.50 100 VAL A N 1
ATOM 734 C CA . VAL A 1 100 ? 7.291 13.706 -6.744 1.00 90.50 100 VAL A CA 1
ATOM 735 C C . VAL A 1 100 ? 7.870 14.661 -7.789 1.00 90.50 100 VAL A C 1
ATOM 737 O O . VAL A 1 100 ? 7.262 14.961 -8.809 1.00 90.50 100 VAL A O 1
ATOM 740 N N . GLY A 1 101 ? 9.085 15.149 -7.539 1.00 90.25 101 GLY A N 1
ATOM 741 C CA . GLY A 1 101 ? 9.860 15.885 -8.541 1.00 90.25 101 GLY A CA 1
ATOM 742 C C . GLY A 1 101 ? 10.686 14.955 -9.431 1.00 90.25 101 GLY A C 1
ATOM 743 O O . GLY A 1 101 ? 10.929 13.805 -9.074 1.00 90.25 101 GLY A O 1
ATOM 744 N N . LYS A 1 102 ? 11.233 15.481 -10.534 1.00 91.62 102 LYS A N 1
ATOM 745 C CA . LYS A 1 102 ? 12.034 14.711 -11.510 1.00 91.62 102 LYS A CA 1
ATOM 746 C C . LYS A 1 102 ? 13.150 13.871 -10.876 1.00 91.62 102 LYS A C 1
ATOM 748 O O . LYS A 1 102 ? 13.311 12.706 -11.212 1.00 91.62 102 LYS A O 1
ATOM 753 N N . LYS A 1 103 ? 13.896 14.439 -9.919 1.00 90.56 103 LYS A N 1
ATOM 754 C CA . LYS A 1 103 ? 14.970 13.723 -9.205 1.00 90.56 103 LYS A CA 1
ATOM 755 C C . LYS A 1 103 ? 14.431 12.557 -8.370 1.00 90.56 103 LYS A C 1
ATOM 757 O O . LYS A 1 103 ? 15.030 11.486 -8.367 1.00 90.56 103 LYS A O 1
ATOM 762 N N . THR A 1 104 ? 13.320 12.775 -7.669 1.00 89.88 104 THR A N 1
ATOM 763 C CA . THR A 1 104 ? 12.656 11.743 -6.866 1.00 89.88 104 THR A CA 1
ATOM 764 C C . THR A 1 104 ? 12.079 10.662 -7.771 1.00 89.88 104 THR A C 1
ATOM 766 O O . THR A 1 104 ? 12.320 9.496 -7.504 1.00 89.88 104 THR A O 1
ATOM 769 N N . ALA A 1 105 ? 11.416 11.034 -8.869 1.00 90.94 105 ALA A N 1
ATOM 770 C CA . ALA A 1 105 ? 10.866 10.105 -9.853 1.00 90.94 105 ALA A CA 1
ATOM 771 C C . ALA A 1 105 ? 11.940 9.184 -10.441 1.00 90.94 105 ALA A C 1
ATOM 773 O O . ALA A 1 105 ? 11.787 7.971 -10.391 1.00 90.94 105 ALA A O 1
ATOM 774 N N . THR A 1 106 ? 13.057 9.732 -10.935 1.00 90.94 106 THR A N 1
ATOM 775 C CA . THR A 1 106 ? 14.141 8.913 -11.505 1.00 90.94 106 THR A CA 1
ATOM 776 C C . THR A 1 106 ? 14.743 7.959 -10.476 1.00 90.94 106 THR A C 1
ATOM 778 O O . THR A 1 106 ? 15.021 6.808 -10.791 1.00 90.94 106 THR A O 1
ATOM 781 N N . ARG A 1 107 ? 14.932 8.417 -9.234 1.00 89.00 107 ARG A N 1
ATOM 782 C CA . ARG A 1 107 ? 15.448 7.567 -8.158 1.00 89.00 107 ARG A CA 1
ATOM 783 C C . ARG A 1 107 ? 14.471 6.449 -7.807 1.00 89.00 107 ARG A C 1
ATOM 785 O O . ARG A 1 107 ? 14.874 5.294 -7.731 1.00 89.00 107 ARG A O 1
ATOM 792 N N . LEU A 1 108 ? 13.211 6.817 -7.598 1.00 89.50 108 LEU A N 1
ATOM 793 C CA . LEU A 1 108 ? 12.129 5.905 -7.262 1.00 89.50 108 LEU A CA 1
ATOM 794 C C . LEU A 1 108 ? 12.004 4.836 -8.344 1.00 89.50 108 LEU A C 1
ATOM 796 O O . LEU A 1 108 ? 11.948 3.665 -8.011 1.00 89.50 108 LEU A O 1
ATOM 800 N N . LEU A 1 109 ? 12.090 5.210 -9.620 1.00 89.25 109 LEU A N 1
ATOM 801 C CA . LEU A 1 109 ? 12.063 4.270 -10.736 1.00 89.25 109 LEU A CA 1
ATOM 802 C C . LEU A 1 109 ? 13.145 3.185 -10.621 1.00 89.25 109 LEU A C 1
ATOM 804 O O . LEU A 1 109 ? 12.840 2.002 -10.738 1.00 89.25 109 LEU A O 1
ATOM 808 N N . VAL A 1 110 ? 14.393 3.574 -10.344 1.00 87.50 110 VAL A N 1
ATOM 809 C CA . VAL A 1 110 ? 15.517 2.631 -10.210 1.00 87.50 110 VAL A CA 1
ATOM 810 C C . VAL A 1 110 ? 15.367 1.744 -8.974 1.00 87.50 110 VAL A C 1
ATOM 812 O O . VAL A 1 110 ? 15.56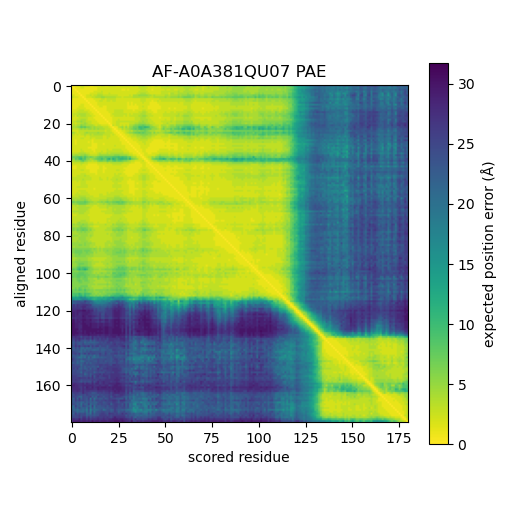2 0.535 -9.057 1.00 87.50 110 VAL A O 1
ATOM 815 N N . GLU A 1 111 ? 15.019 2.324 -7.824 1.00 86.44 111 GLU A N 1
ATOM 816 C CA . GLU A 1 111 ? 14.865 1.568 -6.574 1.00 86.44 111 GLU A CA 1
ATOM 817 C C . GLU A 1 111 ? 13.697 0.581 -6.654 1.00 86.44 111 GLU A C 1
ATOM 819 O O . GLU A 1 111 ? 13.826 -0.576 -6.256 1.00 86.44 111 GLU A O 1
ATOM 824 N N . LEU A 1 112 ? 12.579 1.017 -7.231 1.00 84.19 112 LEU A N 1
ATOM 825 C CA . LEU A 1 112 ? 11.395 0.196 -7.415 1.00 84.19 112 LEU A CA 1
ATOM 826 C C . LEU A 1 112 ? 11.613 -0.908 -8.445 1.00 84.19 112 LEU A C 1
ATOM 828 O O . LEU A 1 112 ? 11.202 -2.025 -8.178 1.00 84.19 112 LEU A O 1
ATOM 832 N N . LYS A 1 113 ? 12.309 -0.673 -9.563 1.00 80.50 113 LYS A N 1
ATOM 833 C CA . LYS A 1 113 ? 12.642 -1.754 -10.511 1.00 80.50 113 LYS A CA 1
ATOM 834 C C . LYS A 1 113 ? 13.447 -2.891 -9.877 1.00 80.50 113 LYS A C 1
ATOM 836 O O . LYS A 1 113 ? 13.290 -4.034 -10.282 1.00 80.50 113 LYS A O 1
ATOM 841 N N . ASN A 1 114 ? 14.291 -2.579 -8.895 1.00 70.31 114 ASN A N 1
ATOM 842 C CA . ASN A 1 114 ? 15.099 -3.579 -8.196 1.00 70.31 114 ASN A CA 1
ATOM 843 C C . ASN A 1 114 ? 14.341 -4.286 -7.059 1.00 70.31 114 ASN A C 1
ATOM 845 O O . ASN A 1 114 ? 14.738 -5.373 -6.657 1.00 70.31 114 ASN A O 1
ATOM 849 N N . SER A 1 115 ? 13.308 -3.643 -6.505 1.00 65.25 115 SER A N 1
ATOM 850 C CA . SER A 1 115 ? 12.556 -4.113 -5.329 1.00 65.25 115 SER A CA 1
ATOM 851 C C . SER A 1 115 ? 11.225 -4.775 -5.705 1.00 65.25 115 SER A C 1
ATOM 853 O O . SER A 1 115 ? 10.747 -5.679 -5.021 1.00 65.25 115 SER A O 1
ATOM 855 N N . LEU A 1 116 ? 10.612 -4.344 -6.809 1.00 61.44 116 LEU A N 1
ATOM 856 C CA . LEU A 1 116 ? 9.365 -4.895 -7.312 1.00 61.44 116 LEU A CA 1
ATOM 857 C C . LEU A 1 116 ? 9.662 -6.098 -8.210 1.00 61.44 116 LEU A C 1
ATOM 859 O O . LEU A 1 116 ? 9.577 -6.004 -9.430 1.00 61.44 116 LEU A O 1
ATOM 863 N N . ASP A 1 117 ? 9.819 -7.263 -7.583 1.00 53.38 117 ASP A N 1
ATOM 864 C CA . ASP A 1 117 ? 9.234 -8.499 -8.121 1.00 53.38 117 ASP A CA 1
ATOM 865 C C . ASP A 1 117 ? 7.708 -8.399 -7.977 1.00 53.38 117 ASP A C 1
ATOM 867 O O . ASP A 1 117 ? 7.049 -9.140 -7.241 1.00 53.38 117 ASP A O 1
ATOM 871 N N . LEU A 1 118 ? 7.114 -7.400 -8.639 1.00 49.44 118 LEU A N 1
ATOM 872 C CA . LEU A 1 118 ? 5.677 -7.402 -8.829 1.00 49.44 118 LEU A CA 1
ATOM 873 C C . LEU A 1 118 ? 5.357 -8.704 -9.556 1.00 49.44 118 LEU A C 1
ATOM 875 O O . LEU A 1 118 ? 5.961 -8.963 -10.600 1.00 49.44 118 LEU A O 1
ATOM 879 N N . PRO A 1 119 ? 4.393 -9.502 -9.076 1.00 42.34 119 PRO A N 1
ATOM 880 C CA . PRO A 1 119 ? 3.736 -10.440 -9.955 1.00 42.34 119 PRO A CA 1
ATOM 881 C C . PRO A 1 119 ? 3.097 -9.579 -11.045 1.00 42.34 119 PRO A C 1
ATOM 883 O O . PRO A 1 119 ? 2.035 -8.984 -10.848 1.00 42.34 119 PRO A O 1
ATOM 886 N N . ILE A 1 120 ? 3.786 -9.437 -12.177 1.00 37.69 120 ILE A N 1
ATOM 887 C CA . ILE A 1 120 ? 3.201 -8.947 -13.416 1.00 37.69 120 ILE A CA 1
ATOM 888 C C . ILE A 1 120 ? 2.333 -10.091 -13.909 1.00 37.69 120 ILE A C 1
ATOM 890 O O . ILE A 1 120 ? 2.683 -10.794 -14.839 1.00 37.69 120 ILE A O 1
ATOM 894 N N . ASP A 1 121 ? 1.241 -10.322 -13.201 1.00 34.72 121 ASP A N 1
ATOM 895 C CA . ASP A 1 121 ? 0.142 -11.133 -13.657 1.00 34.72 121 ASP A CA 1
ATOM 896 C C . ASP A 1 121 ? -1.057 -10.770 -12.796 1.00 34.72 121 ASP A C 1
ATOM 898 O O . ASP A 1 121 ? -1.083 -10.976 -11.583 1.00 34.72 121 ASP A O 1
ATOM 902 N N . GLY A 1 122 ? -2.082 -10.232 -13.454 1.00 34.78 122 GLY A N 1
ATOM 903 C CA . GLY A 1 122 ? -3.441 -10.124 -12.932 1.00 34.78 122 GLY A CA 1
ATOM 904 C C . GLY A 1 122 ? -4.089 -11.497 -12.739 1.00 34.78 122 GLY A C 1
ATOM 905 O O . GLY A 1 122 ? -5.250 -11.688 -13.088 1.00 34.78 122 GLY A O 1
ATOM 906 N N . VAL A 1 123 ? -3.340 -12.456 -12.202 1.00 30.98 123 VAL A N 1
ATOM 907 C CA . VAL A 1 123 ? -3.821 -13.751 -11.761 1.00 30.98 123 VAL A CA 1
ATOM 908 C C . VAL A 1 123 ? -3.861 -13.685 -10.240 1.00 30.98 123 VAL A C 1
ATOM 910 O O . VAL A 1 123 ? -2.847 -13.373 -9.608 1.00 30.98 123 VAL A O 1
ATOM 913 N N . PRO A 1 124 ? -5.021 -13.936 -9.617 1.00 32.41 124 PRO A N 1
ATOM 914 C CA . PRO A 1 124 ? -5.081 -14.022 -8.176 1.00 32.41 124 PRO A CA 1
ATOM 915 C C . PRO A 1 124 ? -4.138 -15.149 -7.758 1.00 32.41 124 PRO A C 1
ATOM 917 O O . PRO A 1 124 ? -4.388 -16.314 -8.065 1.00 32.41 124 PRO A O 1
ATOM 920 N N . VAL A 1 125 ? -3.074 -14.827 -7.020 1.00 34.06 125 VAL A N 1
ATOM 921 C CA . VAL A 1 125 ? -2.443 -15.818 -6.145 1.00 34.06 125 VAL A CA 1
ATOM 922 C C . VAL A 1 125 ? -3.419 -16.011 -4.989 1.00 34.06 125 VAL A C 1
ATOM 924 O O . VAL A 1 125 ? -3.265 -15.471 -3.891 1.00 34.06 125 VAL A O 1
ATOM 927 N N . ASN A 1 126 ? -4.504 -16.718 -5.308 1.00 34.38 126 ASN A N 1
ATOM 928 C CA . ASN A 1 126 ? -5.330 -17.397 -4.341 1.00 34.38 126 ASN A CA 1
ATOM 929 C C . ASN A 1 126 ? -4.372 -18.312 -3.591 1.00 34.38 126 ASN A C 1
ATOM 931 O O . ASN A 1 126 ? -3.809 -19.245 -4.159 1.00 34.38 126 ASN A O 1
ATOM 935 N N . GLY A 1 127 ? -4.145 -17.996 -2.320 1.00 38.62 127 GLY A N 1
ATOM 936 C CA . GLY A 1 127 ? -3.653 -18.983 -1.381 1.00 38.62 127 GLY A CA 1
ATOM 937 C C . GLY A 1 127 ? -4.763 -20.000 -1.182 1.00 38.62 127 GLY A C 1
ATOM 938 O O . GLY A 1 127 ? -5.526 -19.866 -0.241 1.00 38.62 127 GLY A O 1
ATOM 939 N N . ASP A 1 128 ? -4.855 -20.945 -2.107 1.00 36.66 128 ASP A N 1
ATOM 940 C CA . ASP A 1 128 ? -5.474 -22.248 -1.937 1.00 36.66 128 ASP A CA 1
ATOM 941 C C . ASP A 1 128 ? -4.649 -23.222 -2.779 1.00 36.66 128 ASP A C 1
ATOM 943 O O . ASP A 1 128 ? -4.284 -22.934 -3.918 1.00 36.66 128 ASP A O 1
ATOM 947 N N . GLY A 1 129 ? -4.244 -24.323 -2.147 1.00 47.62 129 GLY A N 1
ATOM 948 C CA . GLY A 1 129 ? -3.215 -25.225 -2.648 1.00 47.62 129 GLY A CA 1
ATOM 949 C C . GLY A 1 129 ? -3.465 -25.789 -4.050 1.00 47.62 129 GLY A C 1
ATOM 950 O O . GLY A 1 129 ? -4.587 -25.831 -4.546 1.00 47.62 129 GLY A O 1
ATOM 951 N N . SER A 1 130 ? -2.376 -26.323 -4.612 1.00 42.94 130 SER A N 1
ATOM 952 C CA . SER A 1 130 ? -2.194 -26.964 -5.928 1.00 42.94 130 SER A CA 1
ATOM 953 C C . SER A 1 130 ? -1.573 -26.081 -7.030 1.00 42.94 130 SER A C 1
ATOM 955 O O . SER A 1 130 ? -2.234 -25.421 -7.819 1.00 42.94 130 SER A O 1
ATOM 957 N N . GLY A 1 131 ? -0.235 -26.129 -7.031 1.00 48.16 131 GLY A N 1
ATOM 958 C CA . GLY A 1 131 ? 0.728 -25.974 -8.125 1.00 48.16 131 GLY A CA 1
ATOM 959 C C . GLY A 1 131 ? 0.343 -25.271 -9.426 1.00 48.16 131 GLY A C 1
ATOM 960 O O . GLY A 1 131 ? -0.286 -25.881 -10.280 1.00 48.16 131 GLY A O 1
ATOM 961 N N . VAL A 1 132 ? 0.968 -24.102 -9.640 1.00 40.81 132 VAL A N 1
ATOM 962 C CA . VAL A 1 132 ? 1.734 -23.769 -10.859 1.00 40.81 132 VAL A CA 1
ATOM 963 C C . VAL A 1 132 ? 2.929 -22.862 -10.481 1.00 40.81 132 VAL A C 1
ATOM 965 O O . VAL A 1 132 ? 2.795 -21.652 -10.353 1.00 40.81 132 VAL A O 1
ATOM 968 N N . GLY A 1 133 ? 4.118 -23.453 -10.313 1.00 45.41 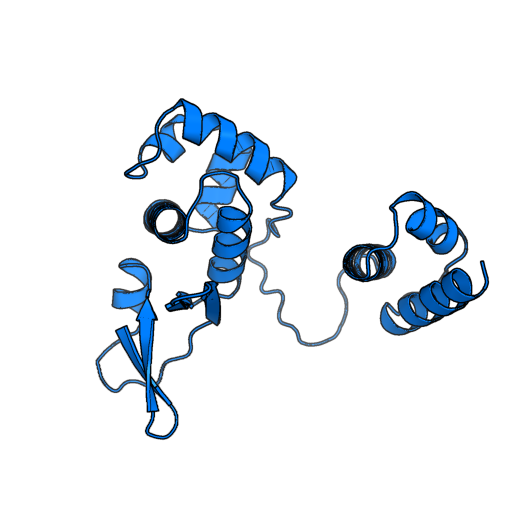133 GLY A N 1
ATOM 969 C CA . GLY A 1 133 ? 5.346 -22.938 -10.937 1.00 45.41 133 GLY A CA 1
ATOM 970 C C . GLY A 1 133 ? 6.183 -21.804 -10.321 1.00 45.41 133 GLY A C 1
ATOM 971 O O . GLY A 1 133 ? 7.031 -21.297 -11.050 1.00 45.41 133 GLY A O 1
ATOM 972 N N . ARG A 1 134 ? 6.070 -21.423 -9.039 1.00 49.69 134 ARG A N 1
ATOM 973 C CA . ARG A 1 134 ? 7.269 -20.887 -8.350 1.00 49.69 134 ARG A CA 1
ATOM 974 C C . ARG A 1 134 ? 8.101 -22.095 -7.936 1.00 49.69 134 ARG A C 1
ATOM 976 O O . ARG A 1 134 ? 7.583 -23.005 -7.297 1.00 49.69 134 ARG A O 1
ATOM 983 N N . SER A 1 135 ? 9.354 -22.163 -8.390 1.00 73.25 135 SER A N 1
ATOM 984 C CA . SER A 1 135 ? 10.244 -23.262 -8.001 1.00 73.25 135 SER A CA 1
ATOM 985 C C . SER A 1 135 ? 10.313 -23.297 -6.477 1.00 73.25 135 SER A C 1
ATOM 987 O O . SER A 1 135 ? 10.580 -22.262 -5.867 1.00 73.25 135 SER A O 1
ATOM 989 N N . ALA A 1 136 ? 10.087 -24.463 -5.866 1.00 76.00 136 ALA A N 1
ATOM 990 C CA . ALA A 1 136 ? 10.174 -24.638 -4.416 1.00 76.00 136 ALA A CA 1
ATOM 991 C C . ALA A 1 136 ? 11.520 -24.122 -3.862 1.00 76.00 136 ALA A C 1
ATOM 993 O O . ALA A 1 136 ? 11.600 -23.653 -2.731 1.00 76.00 136 ALA A O 1
ATOM 994 N N . LEU A 1 137 ? 12.564 -24.114 -4.699 1.00 76.44 137 LEU A N 1
ATOM 995 C CA . LEU A 1 137 ? 13.874 -23.542 -4.394 1.00 76.44 137 LEU A CA 1
ATOM 996 C C . LEU A 1 137 ? 13.854 -22.016 -4.217 1.00 76.44 137 LEU A C 1
ATOM 998 O O . LEU A 1 137 ? 14.584 -21.508 -3.373 1.00 76.44 137 LEU A O 1
ATOM 1002 N N . VAL A 1 138 ? 13.030 -21.285 -4.974 1.00 79.75 138 VAL A N 1
ATOM 1003 C CA . VAL A 1 138 ? 12.902 -19.819 -4.864 1.00 79.75 138 VAL A CA 1
ATOM 1004 C C . VAL A 1 138 ? 12.216 -19.445 -3.552 1.00 79.75 138 VAL A C 1
ATOM 1006 O O . VAL A 1 138 ? 12.680 -18.551 -2.853 1.00 79.75 138 VAL A O 1
ATOM 1009 N N . GLU A 1 139 ? 11.167 -20.175 -3.165 1.00 81.44 139 GLU A N 1
ATOM 1010 C CA . GLU A 1 139 ? 10.494 -19.962 -1.875 1.00 81.44 139 GLU A CA 1
ATOM 1011 C C . GLU A 1 139 ? 11.433 -20.238 -0.694 1.00 81.44 139 GLU A C 1
ATOM 1013 O O . GLU A 1 139 ? 11.482 -19.474 0.270 1.00 81.44 139 GLU A O 1
ATOM 1018 N N . VAL A 1 140 ? 12.235 -21.302 -0.788 1.00 85.19 140 VAL A N 1
ATOM 1019 C CA . VAL A 1 140 ? 13.254 -21.631 0.218 1.00 85.19 140 VAL A CA 1
ATOM 1020 C C . VAL A 1 140 ? 14.352 -20.567 0.253 1.00 85.19 140 VAL A C 1
ATOM 1022 O O . VAL A 1 140 ? 14.778 -20.170 1.336 1.00 85.19 140 VAL A O 1
ATOM 1025 N N . GLN A 1 141 ? 14.790 -20.065 -0.905 1.00 84.75 141 GLN A N 1
ATOM 1026 C CA . GLN A 1 141 ? 15.790 -19.003 -1.001 1.00 84.75 141 GLN A CA 1
ATOM 1027 C C . GLN A 1 141 ? 15.316 -17.711 -0.321 1.00 84.75 141 GLN A C 1
ATOM 1029 O O . GLN A 1 141 ? 16.055 -17.137 0.480 1.00 84.75 141 GLN A O 1
ATOM 1034 N N . GLU A 1 142 ? 14.088 -17.269 -0.608 1.00 81.75 142 GLU A N 1
ATOM 1035 C CA . GLU A 1 142 ? 13.478 -16.090 0.019 1.00 81.75 142 GLU A CA 1
ATOM 1036 C C . GLU A 1 142 ? 13.331 -16.280 1.536 1.00 81.75 142 GLU A C 1
ATOM 1038 O O . GLU A 1 142 ? 13.685 -15.391 2.315 1.00 81.75 142 GLU A O 1
ATOM 1043 N N . ALA A 1 143 ? 12.873 -17.459 1.971 1.00 85.75 143 ALA A N 1
ATOM 1044 C CA . ALA A 1 143 ? 12.705 -17.778 3.385 1.00 85.75 143 ALA A CA 1
ATOM 1045 C C . ALA A 1 143 ? 14.037 -17.761 4.153 1.00 85.75 143 ALA A C 1
ATOM 1047 O O . ALA A 1 143 ? 14.114 -17.181 5.236 1.00 85.75 143 ALA A O 1
ATOM 1048 N N . LEU A 1 144 ? 15.100 -18.352 3.596 1.00 86.12 144 LEU A N 1
ATOM 1049 C CA . LEU A 1 144 ? 16.430 -18.344 4.214 1.00 86.12 144 LEU A CA 1
ATOM 1050 C C . LEU A 1 144 ? 17.047 -16.940 4.236 1.00 86.12 144 LEU A C 1
ATOM 1052 O O . LEU A 1 144 ? 17.638 -16.553 5.244 1.00 86.12 144 LEU A O 1
ATOM 1056 N N . GLY A 1 145 ? 16.857 -16.150 3.175 1.00 84.81 145 GLY A N 1
ATOM 1057 C CA . GLY A 1 145 ? 17.258 -14.742 3.158 1.00 84.81 145 GLY A CA 1
ATOM 1058 C C . GLY A 1 145 ? 16.554 -13.926 4.248 1.00 84.81 145 GLY A C 1
ATOM 1059 O O . GLY A 1 145 ? 17.195 -13.150 4.954 1.00 84.81 145 GLY A O 1
ATOM 1060 N N . GLY A 1 146 ? 15.254 -14.163 4.462 1.00 80.50 146 GLY A N 1
ATOM 1061 C CA . GLY A 1 146 ? 14.480 -13.542 5.544 1.00 80.50 146 GLY A CA 1
ATOM 1062 C C . GLY A 1 146 ? 14.943 -13.928 6.956 1.00 80.50 146 GLY A C 1
ATOM 1063 O O . GLY A 1 146 ? 14.757 -13.153 7.892 1.00 80.50 146 GLY A O 1
ATOM 1064 N N . LEU A 1 147 ? 15.583 -15.091 7.114 1.00 87.19 147 LEU A N 1
ATOM 1065 C CA . LEU A 1 147 ? 16.196 -15.538 8.371 1.00 87.19 147 LEU A CA 1
ATOM 1066 C C . LEU A 1 147 ? 17.604 -14.962 8.603 1.00 87.19 147 LEU A C 1
ATOM 1068 O O . LEU A 1 147 ? 18.173 -15.172 9.673 1.00 87.19 147 LEU A O 1
ATOM 1072 N N . GLY A 1 148 ? 18.147 -14.209 7.640 1.00 83.75 148 GLY A N 1
ATOM 1073 C CA . GLY A 1 148 ? 19.431 -13.518 7.760 1.00 83.75 148 GLY A CA 1
ATOM 1074 C C . GLY A 1 148 ? 20.640 -14.293 7.234 1.00 83.75 148 GLY A C 1
ATOM 1075 O O . GLY A 1 148 ? 21.766 -13.863 7.479 1.00 83.75 148 GLY A O 1
ATOM 1076 N N . TYR A 1 149 ? 20.436 -15.401 6.513 1.00 86.44 149 TYR A N 1
ATOM 1077 C CA . TYR A 1 149 ? 21.530 -16.120 5.856 1.00 86.44 149 TYR A CA 1
ATOM 1078 C C . TYR A 1 149 ? 22.039 -15.363 4.628 1.00 86.44 149 TYR A C 1
ATOM 1080 O O . TYR A 1 149 ? 21.276 -14.746 3.880 1.00 86.44 149 TYR A O 1
ATOM 1088 N N . THR A 1 150 ? 23.349 -15.421 4.406 1.00 85.81 150 THR A N 1
ATOM 1089 C CA . THR A 1 150 ? 23.987 -14.755 3.270 1.00 85.81 150 THR A CA 1
ATOM 1090 C C . THR A 1 150 ? 23.666 -15.470 1.951 1.00 85.81 150 THR A C 1
ATOM 1092 O O . THR A 1 150 ? 23.450 -16.684 1.931 1.00 85.81 150 THR A O 1
ATOM 1095 N N . PRO A 1 151 ? 23.684 -14.761 0.805 1.00 79.94 151 PRO A N 1
ATOM 1096 C CA . PRO A 1 151 ? 23.411 -15.374 -0.496 1.00 79.94 151 PRO A CA 1
ATOM 1097 C C . PRO A 1 151 ? 24.327 -16.558 -0.834 1.00 79.94 151 PRO A C 1
ATOM 1099 O O . PRO A 1 151 ? 23.920 -17.455 -1.571 1.00 79.94 151 PRO A O 1
ATOM 1102 N N . ASP A 1 152 ? 25.551 -16.570 -0.305 1.00 82.81 152 ASP A N 1
ATOM 1103 C CA . ASP A 1 152 ? 26.525 -17.635 -0.547 1.00 82.81 152 ASP A CA 1
ATOM 1104 C C . ASP A 1 152 ? 26.248 -18.882 0.307 1.00 82.81 152 ASP A C 1
ATOM 1106 O O . ASP A 1 152 ? 26.345 -19.997 -0.207 1.00 82.81 152 ASP A O 1
ATOM 1110 N N . GLU A 1 153 ? 25.816 -18.712 1.562 1.00 82.38 153 GLU A N 1
ATOM 1111 C CA . GLU A 1 153 ? 25.341 -19.804 2.429 1.00 82.38 153 GLU A CA 1
ATOM 1112 C C . GLU A 1 153 ? 24.061 -20.441 1.885 1.00 82.38 153 GLU A C 1
ATOM 1114 O O . GLU A 1 153 ? 23.911 -21.660 1.870 1.00 82.38 153 GLU A O 1
ATOM 1119 N N . VAL A 1 154 ? 23.137 -19.618 1.387 1.00 84.06 154 VAL A N 1
ATOM 1120 C CA . VAL A 1 154 ? 21.898 -20.114 0.787 1.00 84.06 154 VAL A CA 1
ATOM 1121 C C . VAL A 1 154 ? 22.200 -20.889 -0.496 1.00 84.06 154 VAL A C 1
ATOM 1123 O O . VAL A 1 154 ? 21.687 -21.990 -0.693 1.00 84.06 154 VAL A O 1
ATOM 1126 N N . ARG A 1 155 ? 23.081 -20.362 -1.356 1.00 81.19 155 ARG A N 1
ATOM 1127 C CA . ARG A 1 155 ? 23.451 -21.027 -2.611 1.00 81.19 155 ARG A CA 1
ATOM 1128 C C . ARG A 1 155 ? 24.157 -22.359 -2.372 1.00 81.19 155 ARG A C 1
ATOM 1130 O O . ARG A 1 155 ? 23.852 -23.310 -3.081 1.00 81.19 155 ARG A O 1
ATOM 1137 N N . SER A 1 156 ? 25.069 -22.443 -1.400 1.00 81.25 156 SER A N 1
ATOM 1138 C CA . SER A 1 156 ? 25.807 -23.683 -1.119 1.00 81.25 156 SER A CA 1
ATOM 1139 C C . SER A 1 156 ? 24.887 -24.827 -0.696 1.00 81.25 156 SER A C 1
ATOM 1141 O O . SER A 1 156 ? 25.118 -25.970 -1.074 1.00 81.25 156 SER A O 1
ATOM 1143 N N . VAL A 1 157 ? 23.804 -24.518 0.019 1.00 83.12 157 VAL A N 1
ATOM 1144 C CA . VAL A 1 157 ? 22.849 -25.523 0.485 1.00 83.12 157 VAL A CA 1
ATOM 1145 C C . VAL A 1 157 ? 21.824 -25.879 -0.587 1.00 83.12 157 VAL A C 1
ATOM 1147 O O . VAL A 1 157 ? 21.474 -27.048 -0.706 1.00 83.12 157 VAL A O 1
ATOM 1150 N N . LEU A 1 158 ? 21.399 -24.921 -1.417 1.00 78.81 158 LEU A N 1
ATOM 1151 C CA . LEU A 1 158 ? 20.440 -25.162 -2.503 1.00 78.81 158 LEU A CA 1
ATOM 1152 C C . LEU A 1 158 ? 20.962 -26.098 -3.608 1.00 78.81 158 LEU A C 1
ATOM 1154 O O . LEU A 1 158 ? 20.148 -26.770 -4.234 1.00 78.81 158 LEU A O 1
ATOM 1158 N N . VAL A 1 159 ? 22.279 -26.165 -3.858 1.00 75.50 159 VAL A N 1
ATOM 1159 C CA . VAL A 1 159 ? 22.853 -27.058 -4.895 1.00 75.50 159 VAL A CA 1
ATOM 1160 C C . VAL A 1 159 ? 22.583 -28.534 -4.594 1.00 75.50 159 VAL A C 1
ATOM 1162 O O . VAL A 1 159 ? 22.372 -29.325 -5.510 1.00 75.50 159 VAL A O 1
ATOM 1165 N N . ASP A 1 160 ? 22.541 -28.890 -3.313 1.00 70.38 160 ASP A N 1
ATOM 1166 C CA . ASP A 1 160 ? 22.451 -30.275 -2.855 1.00 70.38 160 ASP A CA 1
ATOM 1167 C C . ASP A 1 160 ? 21.039 -30.653 -2.367 1.00 70.38 160 ASP A C 1
ATOM 1169 O O . ASP A 1 160 ? 20.871 -31.656 -1.659 1.00 70.38 160 ASP A O 1
ATOM 1173 N N . LEU A 1 161 ? 20.037 -29.830 -2.692 1.00 75.75 161 LEU A N 1
ATOM 1174 C CA . LEU A 1 161 ? 18.632 -30.036 -2.355 1.00 75.75 161 LEU A CA 1
ATOM 1175 C C . LEU A 1 161 ? 17.836 -30.442 -3.599 1.00 75.75 161 LEU A C 1
ATOM 1177 O O . LEU A 1 161 ? 17.879 -29.777 -4.630 1.00 75.75 161 LEU A O 1
ATOM 1181 N N . GLY A 1 162 ? 17.074 -31.530 -3.489 1.00 65.25 162 GLY A N 1
ATOM 1182 C CA . GLY A 1 162 ? 16.188 -32.016 -4.545 1.00 65.25 162 GLY A CA 1
ATOM 1183 C C . GLY A 1 162 ? 14.831 -32.404 -3.972 1.00 65.25 162 GLY A C 1
ATOM 1184 O O . GLY A 1 162 ? 14.758 -33.215 -3.052 1.00 65.25 162 GLY A O 1
ATOM 1185 N N . GLY A 1 163 ? 13.760 -31.822 -4.508 1.00 68.19 163 GLY A N 1
ATOM 1186 C CA . GLY A 1 163 ? 12.387 -32.087 -4.086 1.00 68.19 163 GLY A CA 1
ATOM 1187 C C . GLY A 1 163 ? 11.423 -31.001 -4.558 1.00 68.19 163 GLY A C 1
ATOM 1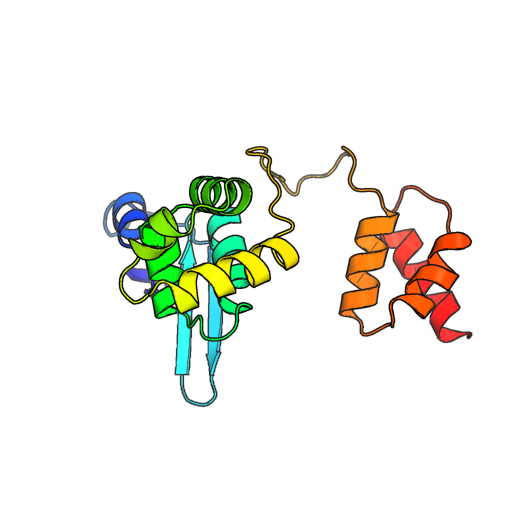188 O O . GLY A 1 163 ? 11.853 -29.924 -4.962 1.00 68.19 163 GLY A O 1
ATOM 1189 N N . ASP A 1 164 ? 10.125 -31.290 -4.480 1.00 72.38 164 ASP A N 1
ATOM 1190 C CA . ASP A 1 164 ? 9.062 -30.372 -4.919 1.00 72.38 164 ASP A CA 1
ATOM 1191 C C . ASP A 1 164 ? 8.326 -29.698 -3.746 1.00 72.38 164 ASP A C 1
ATOM 1193 O O . ASP A 1 164 ? 7.506 -28.808 -3.962 1.00 72.38 164 ASP A O 1
ATOM 1197 N N . ASP A 1 165 ? 8.603 -30.108 -2.500 1.00 79.88 165 ASP A N 1
ATOM 1198 C CA . ASP A 1 165 ? 7.935 -29.576 -1.307 1.00 79.88 165 ASP A CA 1
ATOM 1199 C C . ASP A 1 165 ? 8.795 -28.499 -0.611 1.00 79.88 165 ASP A C 1
ATOM 1201 O O . ASP A 1 165 ? 9.804 -28.834 0.027 1.00 79.88 165 ASP A O 1
ATOM 1205 N N . PRO A 1 166 ? 8.398 -27.213 -0.664 1.00 79.69 166 PRO A N 1
ATOM 1206 C CA . PRO A 1 166 ? 9.165 -26.114 -0.079 1.00 79.69 166 PRO A CA 1
ATOM 1207 C C . PRO A 1 166 ? 9.325 -26.232 1.444 1.00 79.69 166 PRO A C 1
ATOM 1209 O O . PRO A 1 166 ? 10.352 -25.820 1.985 1.00 79.69 166 PRO A O 1
ATOM 1212 N N . ALA A 1 167 ? 8.370 -26.833 2.163 1.00 81.62 167 ALA A N 1
ATOM 1213 C CA . ALA A 1 167 ? 8.454 -26.976 3.617 1.00 81.62 167 ALA A CA 1
ATOM 1214 C C . ALA A 1 167 ? 9.490 -28.033 4.034 1.00 81.62 167 ALA A C 1
ATOM 1216 O O . ALA A 1 167 ? 10.187 -27.870 5.044 1.00 81.62 167 ALA A O 1
ATOM 1217 N N . VAL A 1 168 ? 9.607 -29.112 3.253 1.00 84.06 168 VAL A N 1
ATOM 1218 C CA . VAL A 1 168 ? 10.621 -30.158 3.461 1.00 84.06 168 VAL A CA 1
ATOM 1219 C C . VAL A 1 168 ? 12.005 -29.614 3.125 1.00 84.06 168 VAL A C 1
ATOM 1221 O O . VAL A 1 168 ? 12.922 -29.744 3.939 1.00 84.06 168 VAL A O 1
ATOM 1224 N N . LEU A 1 169 ? 12.129 -28.930 1.986 1.00 85.81 169 LEU A N 1
ATOM 1225 C CA . LEU A 1 169 ? 13.377 -28.316 1.544 1.00 85.81 169 LEU A CA 1
ATOM 1226 C C . LEU A 1 169 ? 13.887 -27.255 2.527 1.00 85.81 169 LEU A C 1
ATOM 1228 O O . LEU A 1 169 ? 15.069 -27.254 2.859 1.00 85.81 169 LEU A O 1
ATOM 1232 N N . LEU A 1 170 ? 13.009 -26.397 3.058 1.00 86.12 170 LEU A N 1
ATOM 1233 C CA . LEU A 1 170 ? 13.392 -25.386 4.048 1.00 86.12 170 LEU A CA 1
ATOM 1234 C C . LEU A 1 170 ? 13.912 -26.028 5.340 1.00 86.12 170 LEU A C 1
ATOM 1236 O O . LEU A 1 170 ? 14.921 -25.593 5.896 1.00 86.12 170 LEU A O 1
ATOM 1240 N N . ARG A 1 171 ? 13.250 -27.089 5.818 1.00 86.00 171 ARG A N 1
ATOM 1241 C CA . ARG A 1 171 ? 13.696 -27.827 7.007 1.00 86.00 171 ARG A CA 1
ATOM 1242 C C . ARG A 1 171 ? 15.071 -28.453 6.787 1.00 86.00 171 ARG A C 1
ATOM 1244 O O . ARG A 1 171 ? 15.919 -28.371 7.674 1.00 86.00 171 ARG A O 1
ATOM 1251 N N . GLU A 1 172 ? 15.279 -29.088 5.639 1.00 86.50 172 GLU A N 1
ATOM 1252 C CA . GLU A 1 172 ? 16.552 -29.718 5.299 1.00 86.50 172 GLU A CA 1
ATOM 1253 C C . GLU A 1 172 ? 17.671 -28.679 5.155 1.00 86.50 172 GLU A C 1
ATOM 1255 O O . GLU A 1 172 ? 18.762 -28.871 5.698 1.00 86.50 172 GLU A O 1
ATOM 1260 N N . ALA A 1 173 ? 17.377 -27.539 4.525 1.00 85.94 173 ALA A N 1
ATOM 1261 C CA . ALA A 1 173 ? 18.323 -26.443 4.381 1.00 85.94 173 ALA A CA 1
ATOM 1262 C C . ALA A 1 173 ? 18.802 -25.913 5.741 1.00 85.94 173 ALA A C 1
ATOM 1264 O O . ALA A 1 173 ? 20.004 -25.810 5.991 1.00 85.94 173 ALA A O 1
ATOM 1265 N N . LEU A 1 174 ? 17.866 -25.654 6.660 1.00 88.94 174 LEU A N 1
ATOM 1266 C CA . LEU A 1 174 ? 18.171 -25.177 8.011 1.00 88.94 174 LEU A CA 1
ATOM 1267 C C . LEU A 1 174 ? 18.974 -26.198 8.828 1.00 88.94 174 LEU A C 1
ATOM 1269 O O . LEU A 1 174 ? 19.876 -25.820 9.572 1.00 88.94 174 LEU A O 1
ATOM 1273 N N . GLN A 1 175 ? 18.693 -27.497 8.681 1.00 87.06 175 GLN A N 1
ATOM 1274 C CA . GLN A 1 175 ? 19.464 -28.545 9.358 1.00 87.06 175 GLN A CA 1
ATOM 1275 C C . GLN A 1 175 ? 20.917 -28.615 8.881 1.00 87.06 175 GLN A C 1
ATOM 1277 O O . GLN A 1 175 ? 21.799 -28.930 9.680 1.00 87.06 175 GLN A O 1
ATOM 1282 N N . ARG A 1 176 ? 21.169 -28.344 7.597 1.00 86.19 176 ARG A N 1
ATOM 1283 C CA . ARG A 1 176 ? 22.523 -28.324 7.031 1.00 86.19 176 ARG A CA 1
ATOM 1284 C C . ARG A 1 176 ? 23.281 -27.064 7.440 1.00 86.19 176 ARG A C 1
ATOM 1286 O O . ARG A 1 176 ? 24.414 -27.186 7.891 1.00 86.19 176 ARG A O 1
ATOM 1293 N N . LEU A 1 177 ? 22.635 -25.897 7.392 1.00 85.31 177 LEU A N 1
ATOM 1294 C CA . LEU A 1 177 ? 23.216 -24.629 7.856 1.00 85.31 177 LEU A CA 1
ATOM 1295 C C . LEU A 1 177 ? 23.538 -24.637 9.354 1.00 85.31 177 LEU A C 1
ATOM 1297 O O . LEU A 1 177 ? 24.506 -24.022 9.769 1.00 85.31 177 LEU A O 1
ATOM 1301 N N . ALA A 1 178 ? 22.770 -25.363 10.171 1.00 82.75 178 ALA A N 1
ATOM 1302 C CA . ALA A 1 178 ? 23.058 -25.520 11.599 1.00 8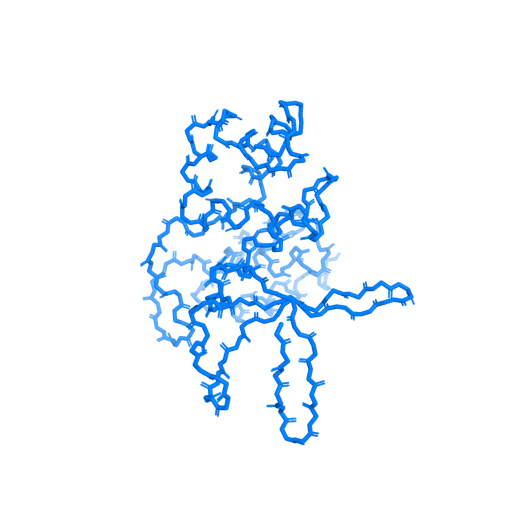2.75 178 ALA A CA 1
ATOM 1303 C C . ALA A 1 178 ? 24.232 -26.474 11.907 1.00 82.75 178 ALA A C 1
ATOM 1305 O O . ALA A 1 178 ? 24.655 -26.566 13.060 1.00 82.75 178 ALA A O 1
ATOM 1306 N N . ARG A 1 179 ? 24.707 -27.243 10.918 1.00 73.25 179 ARG A N 1
ATOM 1307 C CA . ARG A 1 179 ? 25.820 -28.199 11.055 1.00 73.25 179 ARG A CA 1
ATOM 1308 C C . ARG A 1 179 ? 27.115 -27.728 10.385 1.00 73.25 179 ARG A C 1
ATOM 1310 O O . ARG A 1 179 ? 28.138 -28.378 10.601 1.00 73.25 179 ARG A O 1
ATOM 1317 N N . ALA A 1 180 ? 27.043 -26.683 9.563 1.00 59.50 180 ALA A N 1
ATOM 1318 C CA . ALA A 1 180 ? 28.179 -26.017 8.929 1.00 59.50 180 ALA A CA 1
ATOM 1319 C C . ALA A 1 180 ? 28.771 -24.960 9.873 1.00 59.50 180 ALA A C 1
ATOM 1321 O O . ALA A 1 180 ? 30.009 -24.789 9.831 1.00 59.50 180 ALA A O 1
#

Mean predicted aligned error: 12.94 Å

pLDDT: mean 83.58, std 16.03, range [30.98, 97.94]

InterPro domains:
  IPR000085 Holliday junction branch migration complex subunit RuvA [MF_00031] (1-178)
  IPR000085 Holliday junction branch migration complex subunit RuvA [TIGR00084] (2-174)
  IPR010994 RuvA domain 2-like [SSF47781] (49-116)
  IPR011114 Holliday junction DNA helicase RuvA, C-terminal [PF07499] (137-177)
  IPR011114 Holliday junction DNA helicase RuvA, C-terminal [cd14332] (139-175)
  IPR012340 Nucleic acid-binding, OB-fold [G3DSA:2.40.50.140] (1-49)
  IPR012340 Nucleic acid-binding, OB-fold [SSF50249] (1-47)
  IPR013849 DNA helicase, Holliday junction RuvA type, domain I, bacterial [PF01330] (1-46)
  IPR060101 SAM-like helix-hairpin-helix tandem [PF14520] (56-113)

Foldseek 3Di:
DWDDDPNDTADEAEAPVVVVVQDDPPDDGDWDWDWDDDPVDIHIYTDRDPLQVVQLVLQCVQPPRDSVQSSLQCNQAPNLRVVVCLVVVPLVSQCVRPPQDSVNSNSSSVSSVVRDPPPNDPPPPPPDDDDDDPQLLVVLQVVVVVVVDDNVLSVVLSVPDDDRDNVVSNVSSVVVSVVD

Sequence (180 aa):
VLVEVSGVGYRVVVTPTTAVRLGDTGAKVFLHVHHHIREADQTLYGFLERGERSCFEALLSAHGVGPSLALAVLGVHGPVELARVLADDDVAALCLVPGVGKKTATRLLVELKNSLDLPIDGVPVNGDGSGVGRSALVEVQEALGGLGYTPDEVRSVLVDLGGDDPAVLLREALQRLARA

Radius of gyration: 19.64 Å; Cα contacts (8 Å, |Δi|>4): 174; chains: 1; bounding box: 51×48×39 Å

Solvent-accessible surface area (backbone atoms only — not comparable to full-atom values): 10868 Å² total; per-residue (Å²): 89,78,46,75,56,97,91,43,75,42,69,31,47,54,39,72,68,52,58,67,71,60,60,61,93,89,60,91,78,75,65,41,70,50,79,48,77,55,100,89,50,77,47,38,37,41,24,83,43,67,63,51,44,53,47,41,54,54,38,49,70,33,88,91,36,47,72,69,49,30,45,40,41,48,62,72,35,43,59,73,52,41,52,47,38,50,76,70,66,38,44,69,65,47,38,70,28,80,92,33,47,67,71,52,23,53,50,47,43,56,50,43,66,76,66,55,84,61,76,91,51,103,59,84,83,62,93,62,90,82,86,86,84,74,55,33,65,55,58,32,49,53,53,43,45,74,74,68,52,50,75,67,63,51,49,65,47,54,76,82,58,86,79,80,51,38,72,61,51,40,52,53,44,51,57,50,64,76,72,108

Organism: NCBI:txid408172

Nearest PDB structures (foldseek):
  7oa5-assembly1_D  TM=8.552E-01  e=6.749E-13  Mycobacterium leprae TN
  7oa5-assembly1_A  TM=8.444E-01  e=4.800E-13  Mycobacterium leprae TN
  7oa5-assembly1_B  TM=8.434E-01  e=6.376E-13  Mycobacterium leprae TN
  1d8l-assembly1_A  TM=9.730E-01  e=6.893E-10  Escherichia coli
  1c7y-assembly1_A  TM=7.900E-01  e=4.029E-11  Escherichia coli

Secondary structure (DSSP, 8-state):
-EEEETTEEEEEE--HHHHHHT-STT-----EEEEEEETTEEEEEEESSHHHHHHHHHHHHSTT--HHHHHHHHHHS-HHHHHHHHHTT-HHHHTTSTT--HHHHHHHHHHHHHH-----S-S----SS------HHHHHHHHHHHTT--HHHHHHHHTT---S-HHHHHHHHHHHHTT-